Protein AF-A0A848UKB3-F1 (afdb_monomer)

Foldseek 3Di:
DVVVVVVVCVVCVVVVVVVVVVVVVVVVVVVVVVVVDDDDPDPLVVDDCPDPVSVVLVVCCVVPNNDDDDDDDDDPDPVDAPLNCQAPVNVVVQVVVLVVQVPDPPPPDDDDPVNLLVVLLCLCVDDVVVCLVVVLVVDVPCNVVSVQQVLLLVLLVVVDPDCDGNRSSNSLSSPFGSPPWDADPNDIDHDDSVPTD

Secondary structure (DSSP, 8-state):
-HHHHHHHHHHHHHTHHHHHHHHHHHHHHHHHHHTT-----SGGGGS-TTSHHHHHHHHHHHHH-S---------SSTTS-GGGGGSHHHHHHHHHHHHHHHTSTT------HHHHHHHHHHHHHTHHHHHHHHHHTT-STTHHHHHHHHHHHHHHHHT-S--STT-HHHHHHHHS-STT-EEETTEEEPPPGGG--

Sequence (197 aa):
MESFWRNAGIQLGKHWKIVAASMVAITVLLGIGLTQVEFATGQDSYLNPDSQIAIDNVDFQENFGGETVIMLFTAESDAVDVTALVDPPNLAELDRLTAELESIPNVYAVITPPVSLTFSDSLVKGPGRNALLAAASRDEAGAAVRGEDISIGLARLGTVETQELGEPGWNDILVFGNDGFDLVDGELTAPADADRV

pLDDT: mean 88.49, std 6.5, range [60.53, 97.12]

Structure (mmCIF, N/CA/C/O backbone):
data_AF-A0A848UKB3-F1
#
_entry.id   AF-A0A848UKB3-F1
#
loop_
_atom_site.group_PDB
_atom_site.id
_atom_site.type_symbol
_atom_site.label_atom_id
_atom_site.label_alt_id
_atom_site.label_comp_id
_atom_site.label_asym_id
_atom_site.label_entity_id
_atom_site.label_seq_id
_atom_site.pdbx_PDB_ins_code
_atom_site.Cartn_x
_atom_site.Cartn_y
_atom_site.Cartn_z
_atom_site.occupancy
_atom_site.B_iso_or_equiv
_atom_site.auth_seq_id
_atom_site.auth_comp_id
_atom_site.auth_asym_id
_atom_site.auth_atom_id
_atom_site.pdbx_PDB_model_num
ATOM 1 N N . MET A 1 1 ? -49.170 21.540 50.008 1.00 66.44 1 MET A N 1
ATOM 2 C CA . MET A 1 1 ? -47.851 20.882 49.851 1.00 66.44 1 MET A CA 1
ATOM 3 C C . MET A 1 1 ? -47.046 20.852 51.146 1.00 66.44 1 MET A C 1
ATOM 5 O O . MET A 1 1 ? -46.467 19.818 51.436 1.00 66.44 1 MET A O 1
ATOM 9 N N . GLU A 1 2 ? -47.034 21.913 51.958 1.00 83.44 2 GLU A N 1
ATOM 10 C CA . GLU A 1 2 ? -46.267 21.950 53.219 1.00 83.44 2 GLU A CA 1
ATOM 11 C C . GLU A 1 2 ? -46.628 20.825 54.208 1.00 83.44 2 GLU A C 1
ATOM 13 O O . GLU A 1 2 ? -45.751 20.159 54.750 1.00 83.44 2 GLU A O 1
ATOM 18 N N . SER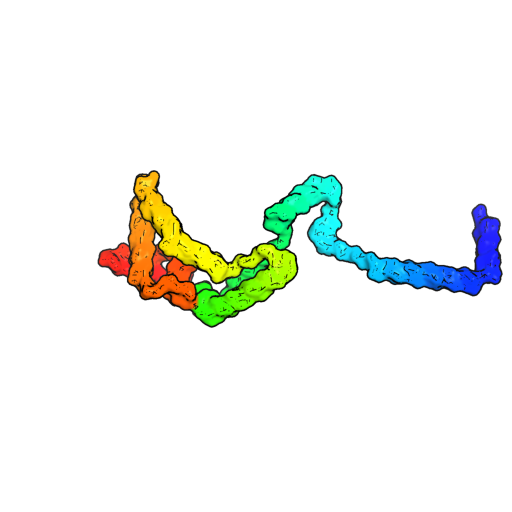 A 1 3 ? -47.923 20.548 54.392 1.00 81.50 3 SER A N 1
ATOM 19 C CA . SER A 1 3 ? -48.399 19.461 55.259 1.00 81.50 3 SER A CA 1
ATOM 20 C C . SER A 1 3 ? -47.948 18.076 54.786 1.00 81.50 3 SER A C 1
ATOM 22 O O . SER A 1 3 ? -47.625 17.230 55.615 1.00 81.50 3 SER A O 1
ATOM 24 N N . PHE A 1 4 ? -47.878 17.860 53.469 1.00 88.69 4 PHE A N 1
ATOM 25 C CA . PHE A 1 4 ? -47.384 16.624 52.862 1.00 88.69 4 PHE A CA 1
ATOM 26 C C . PHE A 1 4 ? -45.888 16.433 53.133 1.00 88.69 4 PHE A C 1
ATOM 28 O O . PHE A 1 4 ? -45.505 15.409 53.691 1.00 88.69 4 PHE A O 1
ATOM 35 N N . TRP A 1 5 ? -45.059 17.438 52.831 1.00 90.81 5 TRP A N 1
ATOM 36 C CA . TRP A 1 5 ? -43.608 17.372 53.050 1.00 90.81 5 TRP A CA 1
ATOM 37 C C . TRP A 1 5 ? -43.243 17.259 54.530 1.00 90.81 5 TRP A C 1
ATOM 39 O O . TRP A 1 5 ? -42.362 16.480 54.891 1.00 90.81 5 TRP A O 1
ATOM 49 N N . ARG A 1 6 ? -43.969 17.965 55.406 1.00 87.19 6 ARG A N 1
ATOM 50 C CA . ARG A 1 6 ? -43.803 17.852 56.860 1.00 87.19 6 ARG A CA 1
ATOM 51 C C . ARG A 1 6 ? -44.142 16.447 57.354 1.00 87.19 6 ARG A C 1
ATOM 53 O O . ARG A 1 6 ? -43.396 15.887 58.150 1.00 87.19 6 ARG A O 1
ATOM 60 N N . ASN A 1 7 ? -45.233 15.858 56.864 1.00 89.25 7 ASN A N 1
ATOM 61 C CA . ASN A 1 7 ? -45.615 14.498 57.238 1.00 89.25 7 ASN A CA 1
ATOM 62 C C . ASN A 1 7 ? -44.623 13.453 56.691 1.00 89.25 7 ASN A C 1
ATOM 64 O O . ASN A 1 7 ? -44.206 12.561 57.426 1.00 89.25 7 ASN A O 1
ATOM 68 N N . ALA A 1 8 ? -44.173 13.607 55.442 1.00 85.12 8 ALA A N 1
ATOM 69 C CA . ALA A 1 8 ? -43.168 12.746 54.822 1.00 85.12 8 ALA A CA 1
ATOM 70 C C . ALA A 1 8 ? -41.827 12.798 55.572 1.00 85.12 8 ALA A C 1
ATOM 72 O O . ALA A 1 8 ? -41.271 11.754 55.898 1.00 85.12 8 ALA A O 1
ATOM 73 N N . GLY A 1 9 ? -41.346 13.993 55.931 1.00 83.94 9 GLY A N 1
ATOM 74 C CA . GLY A 1 9 ? -40.115 14.162 56.709 1.00 83.94 9 GLY A CA 1
ATOM 75 C C . GLY A 1 9 ? -40.191 13.521 58.098 1.00 83.94 9 GLY A C 1
ATOM 76 O O . GLY A 1 9 ? -39.248 12.855 58.521 1.00 83.94 9 GLY A O 1
ATOM 77 N N . ILE A 1 10 ? -41.333 13.642 58.787 1.00 87.44 10 ILE A N 1
ATOM 78 C CA . ILE A 1 10 ? -41.544 12.998 60.094 1.00 87.44 10 ILE A CA 1
ATOM 79 C C . ILE A 1 10 ? -41.548 11.469 59.958 1.00 87.44 10 ILE A C 1
ATOM 81 O O . ILE A 1 10 ? -40.929 10.785 60.773 1.00 87.44 10 ILE A O 1
ATOM 85 N N . GLN A 1 11 ? -42.229 10.911 58.951 1.00 87.25 11 GLN A N 1
ATOM 86 C CA . GLN A 1 11 ? -42.271 9.458 58.755 1.00 87.25 11 GLN A CA 1
ATOM 87 C C . GLN A 1 11 ? -40.920 8.881 58.313 1.00 87.25 11 GLN A C 1
ATOM 89 O O . GLN A 1 11 ? -40.479 7.874 58.868 1.00 87.25 11 GLN A O 1
ATOM 94 N N . LEU A 1 12 ? -40.225 9.542 57.387 1.00 85.56 12 LEU A N 1
ATOM 95 C CA . LEU A 1 12 ? -38.887 9.143 56.943 1.00 85.56 12 LEU A CA 1
ATOM 96 C C . LEU A 1 12 ? -37.858 9.263 58.076 1.00 85.56 12 LEU A C 1
ATOM 98 O O . LEU A 1 12 ? -37.027 8.373 58.242 1.00 85.56 12 LEU A O 1
ATOM 102 N N . GLY A 1 13 ? -37.955 10.301 58.915 1.00 84.81 13 GLY A N 1
ATOM 103 C CA . GLY A 1 13 ? -37.099 10.476 60.091 1.00 84.81 13 GLY A CA 1
ATOM 104 C C . GLY A 1 13 ? -37.296 9.390 61.155 1.00 84.81 13 GLY A C 1
ATOM 105 O O . GLY A 1 13 ? -36.321 8.904 61.730 1.00 84.81 13 GLY A O 1
ATOM 106 N N . LYS A 1 14 ? -38.538 8.931 61.377 1.00 91.81 14 LYS A N 1
ATOM 107 C CA . LYS A 1 14 ? -38.826 7.795 62.278 1.00 91.81 14 LYS A CA 1
ATOM 108 C C . LYS A 1 14 ? -38.169 6.493 61.809 1.00 91.81 14 LYS A C 1
ATOM 110 O O . LYS A 1 14 ? -37.769 5.683 62.641 1.00 91.81 14 LYS A O 1
ATOM 115 N N . HIS A 1 15 ? -38.016 6.315 60.498 1.00 92.25 15 HIS A N 1
ATOM 116 C CA . HIS A 1 15 ? -37.420 5.129 59.880 1.00 92.25 15 HIS A CA 1
ATOM 117 C C . HIS A 1 15 ? -36.051 5.408 59.238 1.00 92.25 15 HIS A C 1
ATOM 119 O O . HIS A 1 15 ? -35.657 4.713 58.303 1.00 92.25 15 HIS A O 1
ATOM 125 N N . TRP A 1 16 ? -35.291 6.383 59.752 1.00 90.25 16 TRP A N 1
ATOM 126 C CA . TRP A 1 16 ? -34.067 6.881 59.106 1.00 90.25 16 TRP A CA 1
ATOM 127 C C . TRP A 1 16 ? -33.038 5.791 58.766 1.00 90.25 16 TRP A C 1
ATOM 129 O O . TRP A 1 16 ? -32.386 5.878 57.732 1.00 90.25 16 TRP A O 1
ATOM 139 N N . LYS A 1 17 ? -32.911 4.736 59.588 1.00 93.06 17 LYS A N 1
ATOM 140 C CA . LYS A 1 17 ? -32.001 3.606 59.317 1.00 93.06 17 LYS A CA 1
ATOM 141 C C . LYS A 1 17 ? -32.410 2.828 58.068 1.00 93.06 17 LYS A C 1
ATOM 143 O O . LYS A 1 17 ? -31.554 2.454 57.275 1.00 93.06 17 LYS A O 1
ATOM 148 N N . ILE A 1 18 ? -33.713 2.602 57.896 1.00 93.62 18 ILE A N 1
ATOM 149 C CA . ILE A 1 18 ? -34.276 1.919 56.724 1.00 93.62 18 ILE A CA 1
ATOM 150 C C . ILE A 1 18 ? -34.098 2.805 55.493 1.00 93.62 18 ILE A C 1
ATOM 152 O O . ILE A 1 18 ? -33.692 2.315 54.445 1.00 93.62 18 ILE A O 1
ATOM 156 N N . VAL A 1 19 ? -34.336 4.113 55.630 1.00 94.44 19 VAL A N 1
ATOM 157 C CA . VAL A 1 19 ? -34.125 5.087 54.550 1.00 94.44 19 VAL A CA 1
ATOM 158 C C . VAL A 1 19 ? -32.655 5.117 54.122 1.00 94.44 19 VAL A C 1
ATOM 160 O O . VAL A 1 19 ? -32.371 4.979 52.938 1.00 94.44 19 VAL A O 1
ATOM 163 N N . ALA A 1 20 ? -31.718 5.208 55.070 1.00 94.25 20 ALA A N 1
ATOM 164 C CA . ALA A 1 20 ? -30.284 5.196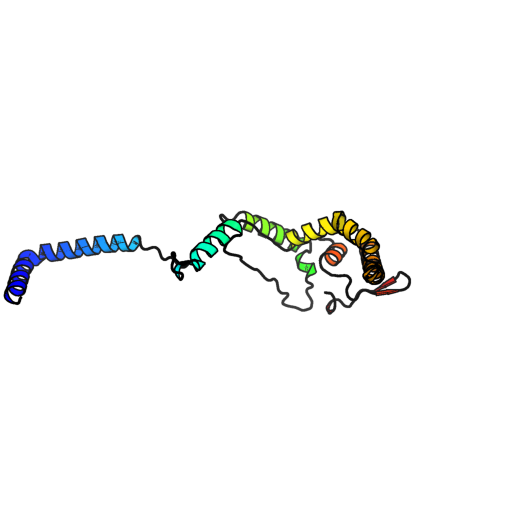 54.789 1.00 94.25 20 ALA A CA 1
ATOM 165 C C . ALA A 1 20 ? -29.835 3.880 54.132 1.00 94.25 20 ALA A C 1
ATOM 167 O O . ALA A 1 20 ? -29.136 3.912 53.124 1.00 94.25 20 ALA A O 1
ATOM 168 N N . ALA A 1 21 ? -30.284 2.729 54.644 1.00 96.19 21 ALA A N 1
ATOM 169 C CA . ALA A 1 21 ? -30.001 1.430 54.036 1.00 96.19 21 ALA A CA 1
ATOM 170 C C . ALA A 1 21 ? -30.574 1.320 52.613 1.00 96.19 21 ALA A C 1
ATOM 172 O O . ALA A 1 21 ? -29.908 0.799 51.725 1.00 96.19 21 ALA A O 1
ATOM 173 N N . SER A 1 22 ? -31.773 1.861 52.378 1.00 95.38 22 SER A N 1
ATOM 174 C CA . SER A 1 22 ? -32.402 1.886 51.052 1.00 95.38 22 SER A CA 1
ATOM 175 C C . SER A 1 22 ? -31.631 2.779 50.085 1.00 95.38 22 SER A C 1
ATOM 177 O O . SER A 1 22 ? -31.398 2.380 48.951 1.00 95.38 22 SER A O 1
ATOM 179 N N . MET A 1 23 ? -31.177 3.956 50.530 1.00 96.25 23 MET A N 1
ATOM 180 C CA . MET A 1 23 ? -30.325 4.825 49.715 1.00 96.25 23 MET A CA 1
ATOM 181 C C . MET A 1 23 ? -29.012 4.136 49.355 1.00 96.25 23 MET A C 1
ATOM 183 O O . MET A 1 23 ? -28.628 4.156 48.194 1.00 96.25 23 MET A O 1
ATOM 187 N N . VAL A 1 24 ? -28.352 3.479 50.313 1.00 97.12 24 VAL A N 1
ATOM 188 C CA . VAL A 1 24 ? -27.130 2.707 50.042 1.00 97.12 24 VAL A CA 1
ATOM 189 C C . VAL A 1 24 ? -27.408 1.580 49.050 1.00 97.12 24 VAL A C 1
ATOM 191 O O . VAL A 1 24 ? -26.656 1.427 48.094 1.00 97.12 24 VAL A O 1
ATOM 194 N N . ALA A 1 25 ? -28.498 0.831 49.224 1.00 97.12 25 ALA A N 1
ATOM 195 C CA . ALA A 1 25 ? -28.872 -0.244 48.311 1.00 97.12 25 ALA A CA 1
ATOM 196 C C . ALA A 1 25 ? -29.124 0.271 46.885 1.00 97.12 25 ALA A C 1
ATOM 198 O O . ALA A 1 25 ? -28.607 -0.312 45.937 1.00 97.12 25 ALA A O 1
ATOM 199 N N . ILE A 1 26 ? -29.853 1.383 46.733 1.00 97.06 26 ILE A N 1
ATOM 200 C CA . ILE A 1 26 ? -30.093 2.033 45.437 1.00 97.06 26 ILE A CA 1
ATOM 201 C C . ILE A 1 26 ? -28.773 2.507 44.825 1.00 97.06 26 ILE A C 1
ATOM 203 O O . ILE A 1 26 ? -28.520 2.238 43.657 1.00 97.06 26 ILE A O 1
ATOM 207 N N . THR A 1 27 ? -27.907 3.161 45.602 1.00 96.44 27 THR A N 1
ATOM 208 C CA . THR A 1 27 ? -26.601 3.633 45.122 1.00 96.44 27 THR A CA 1
ATOM 209 C C . THR A 1 27 ? -25.711 2.478 44.673 1.00 96.44 27 THR A C 1
ATOM 211 O O . THR A 1 27 ? -25.074 2.584 43.632 1.00 96.44 27 THR A O 1
ATOM 214 N N . VAL A 1 28 ? -25.680 1.364 45.409 1.00 96.38 28 VAL A N 1
ATOM 215 C CA . VAL A 1 28 ? -24.927 0.164 45.010 1.00 96.38 28 VAL A CA 1
ATOM 216 C C . VAL A 1 28 ? -25.502 -0.430 43.725 1.00 96.38 28 VAL A C 1
ATOM 218 O O . VAL A 1 28 ? -24.741 -0.741 42.816 1.00 96.38 28 VAL A O 1
ATOM 221 N N . LEU A 1 29 ? -26.829 -0.528 43.607 1.00 96.19 29 LEU A N 1
ATOM 222 C CA . LEU A 1 29 ? -27.499 -0.989 42.386 1.00 96.19 29 LEU A CA 1
ATOM 223 C C . LEU A 1 29 ? -27.166 -0.110 41.174 1.00 96.19 29 LEU A C 1
ATOM 225 O O . LEU A 1 29 ? -26.813 -0.630 40.119 1.00 96.19 29 LEU A O 1
ATOM 229 N N . LEU A 1 30 ? -27.226 1.213 41.330 1.00 95.50 30 LEU A N 1
ATOM 230 C CA . LEU A 1 30 ? -26.845 2.161 40.280 1.00 95.50 30 LEU A CA 1
ATOM 231 C C . LEU A 1 30 ? -25.344 2.095 39.967 1.00 95.50 30 LEU A C 1
ATOM 233 O O . LEU A 1 30 ? -24.962 2.198 38.807 1.00 95.50 30 LEU A O 1
ATOM 237 N N . GLY A 1 31 ? -24.498 1.870 40.976 1.00 94.94 31 GLY A N 1
ATOM 238 C CA . GLY A 1 31 ? -23.059 1.668 40.809 1.00 94.94 31 GLY A CA 1
ATOM 239 C C . GLY A 1 31 ? -22.724 0.403 40.016 1.00 94.94 31 GLY A C 1
ATOM 240 O O . GLY A 1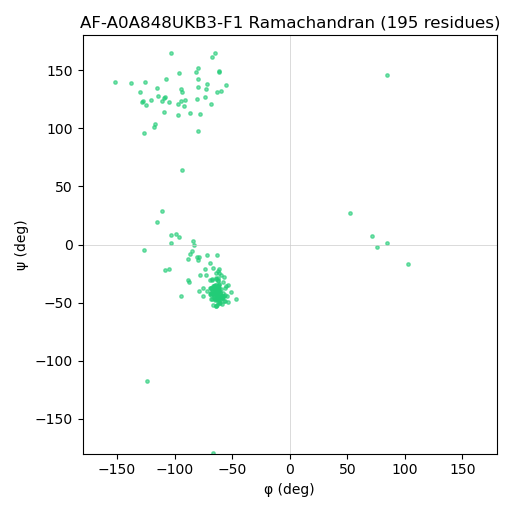 31 ? -21.820 0.433 39.191 1.00 94.94 31 GLY A O 1
ATOM 241 N N . ILE A 1 32 ? -23.492 -0.676 40.196 1.00 94.62 32 ILE A N 1
ATOM 242 C CA . ILE A 1 32 ? -23.411 -1.873 39.344 1.00 94.62 32 ILE A CA 1
ATOM 243 C C . ILE A 1 32 ? -23.871 -1.542 37.916 1.00 94.62 32 ILE A C 1
ATOM 245 O O . ILE A 1 32 ? -23.267 -2.000 36.957 1.00 94.62 32 ILE A O 1
ATOM 249 N N . GLY A 1 33 ? -24.901 -0.709 37.744 1.00 90.94 33 GLY A N 1
ATOM 250 C CA . GLY A 1 33 ? -25.303 -0.229 36.416 1.00 90.94 33 GLY A CA 1
ATOM 251 C C . GLY A 1 33 ? -24.209 0.586 35.715 1.00 90.94 33 GLY A C 1
ATOM 252 O O . GLY A 1 33 ? -24.043 0.473 34.506 1.00 90.94 33 GLY A O 1
ATOM 253 N N . LEU A 1 34 ? -23.411 1.347 36.472 1.00 92.00 34 LEU A N 1
ATOM 254 C CA . LEU A 1 34 ? -22.294 2.131 35.938 1.00 92.00 34 LEU A CA 1
ATOM 255 C C . LEU A 1 34 ? -21.220 1.249 35.282 1.00 92.00 34 LEU A C 1
ATOM 257 O O . LEU A 1 34 ? -20.584 1.684 34.328 1.00 92.00 34 LEU A O 1
ATOM 261 N N . THR A 1 35 ? -21.029 0.009 35.749 1.00 88.50 35 THR A N 1
ATOM 262 C CA . THR A 1 35 ? -20.049 -0.912 35.146 1.00 88.50 35 THR A CA 1
ATOM 263 C C . THR A 1 35 ? -20.478 -1.435 33.774 1.00 88.50 35 THR A C 1
ATOM 265 O O . THR A 1 35 ? -19.687 -2.105 33.125 1.00 88.50 35 THR A O 1
ATOM 268 N N . GLN A 1 36 ? -21.720 -1.171 33.357 1.00 86.75 36 GLN A N 1
ATOM 269 C CA . GLN A 1 36 ? -22.285 -1.567 32.062 1.00 86.75 36 GLN A CA 1
ATOM 270 C C . GLN A 1 36 ? -22.352 -0.393 31.070 1.00 86.75 36 GLN A C 1
ATOM 272 O O . GLN A 1 36 ? -22.996 -0.499 30.031 1.00 86.75 36 GLN A O 1
ATOM 277 N N . VAL A 1 37 ? -21.757 0.759 31.399 1.00 86.56 37 VAL A N 1
ATOM 278 C CA . VAL A 1 37 ? -21.728 1.914 30.494 1.00 86.56 37 VAL A CA 1
ATOM 279 C C . VAL A 1 37 ? -20.664 1.684 29.426 1.00 86.56 37 VAL A C 1
ATOM 281 O O . VAL A 1 37 ? -19.470 1.693 29.722 1.00 86.56 37 VAL A O 1
ATOM 284 N N . GLU A 1 38 ? -21.102 1.515 28.182 1.00 80.38 38 GLU A N 1
ATOM 285 C CA . GLU A 1 38 ? -20.236 1.477 27.004 1.00 80.38 38 GLU A CA 1
ATOM 286 C C . GLU A 1 38 ? -20.141 2.871 26.375 1.00 80.38 38 GLU A C 1
ATOM 288 O O . GLU A 1 38 ? -21.142 3.568 26.196 1.00 80.38 38 GLU A O 1
ATOM 293 N N . PHE A 1 39 ? -18.918 3.292 26.049 1.00 77.50 39 PHE A N 1
ATOM 294 C CA . PHE A 1 39 ? -18.672 4.529 25.318 1.00 77.50 39 PHE A CA 1
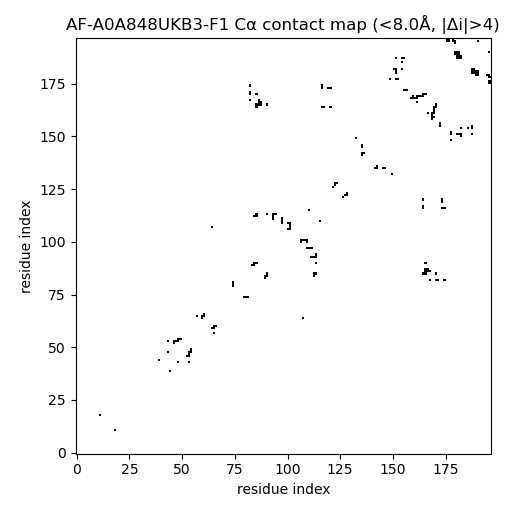ATOM 295 C C . PHE A 1 39 ? -18.501 4.206 23.841 1.00 77.50 39 PHE A C 1
ATOM 297 O O . PHE A 1 39 ? -17.498 3.619 23.441 1.00 77.50 39 PHE A O 1
ATOM 304 N N . ALA A 1 40 ? -19.461 4.630 23.027 1.00 70.81 40 ALA A N 1
ATOM 305 C CA . ALA A 1 40 ? -19.319 4.588 21.583 1.00 70.81 40 ALA A CA 1
ATOM 306 C C . ALA A 1 40 ? -18.464 5.789 21.143 1.00 70.81 40 ALA A C 1
ATOM 308 O O . ALA A 1 40 ? -18.966 6.907 21.035 1.00 70.81 40 ALA A O 1
ATOM 309 N N . THR A 1 41 ? -17.165 5.584 20.921 1.00 73.19 41 THR A N 1
ATOM 310 C CA . THR A 1 41 ? -16.224 6.628 20.460 1.00 73.19 41 THR A CA 1
ATOM 311 C C . THR A 1 41 ? -15.945 6.577 18.955 1.00 73.19 41 THR A C 1
ATOM 313 O O . THR A 1 41 ? -15.021 7.245 18.493 1.00 73.19 41 THR A O 1
ATOM 316 N N . GLY A 1 42 ? -16.692 5.766 18.201 1.00 66.62 42 GLY A N 1
ATOM 317 C CA . GLY A 1 42 ? -16.573 5.681 16.748 1.00 66.62 42 GLY A CA 1
ATOM 318 C C . GLY A 1 42 ? -17.030 6.967 16.055 1.00 66.62 42 GLY A C 1
ATOM 319 O O . GLY A 1 42 ? -17.714 7.811 16.639 1.00 66.62 42 GLY A O 1
ATOM 320 N N . GLN A 1 43 ? -16.614 7.151 14.801 1.00 60.53 43 GLN A N 1
ATOM 321 C CA . GLN A 1 43 ? -17.020 8.320 14.007 1.00 60.53 43 GLN A CA 1
ATOM 322 C C . GLN A 1 43 ? -18.538 8.339 13.739 1.00 60.53 43 GLN A C 1
ATOM 324 O O . GLN A 1 43 ? -19.143 9.407 13.647 1.00 60.53 43 GLN A O 1
ATOM 329 N N . ASP A 1 44 ? -19.155 7.163 13.678 1.00 63.19 44 ASP A N 1
ATOM 330 C CA . ASP A 1 44 ? -20.589 6.906 13.541 1.00 63.19 44 ASP A CA 1
ATOM 331 C C . ASP A 1 44 ? -21.415 7.395 14.743 1.00 63.19 44 ASP A C 1
ATOM 333 O O . ASP A 1 44 ? -22.541 7.857 14.561 1.00 63.19 44 ASP A O 1
ATOM 337 N N . SER A 1 45 ? -20.836 7.425 15.948 1.00 69.50 45 SER A N 1
ATOM 338 C CA . SER A 1 45 ? -21.493 7.931 17.164 1.00 69.50 45 SER A CA 1
ATOM 339 C C . SER A 1 45 ? -21.897 9.406 17.104 1.00 69.50 45 SER A C 1
ATOM 341 O O . SER A 1 45 ? -22.730 9.856 17.894 1.00 69.50 45 SER A O 1
ATOM 343 N N . TYR A 1 46 ? -21.277 10.187 16.216 1.00 71.12 46 TYR A N 1
ATOM 344 C CA . TYR A 1 46 ? -21.571 11.613 16.053 1.00 71.12 46 TYR A CA 1
ATOM 345 C C . TYR A 1 46 ? -22.704 11.882 15.061 1.00 71.12 46 TYR A C 1
ATOM 347 O O . TYR A 1 46 ? -23.204 13.010 14.994 1.00 71.12 46 TYR A O 1
ATOM 355 N N . LEU A 1 47 ? -23.110 10.874 14.288 1.00 77.06 47 LEU A N 1
ATOM 356 C CA . LEU A 1 47 ? -24.163 10.992 13.292 1.00 77.06 47 LEU A CA 1
ATOM 357 C C . LEU A 1 47 ? -25.501 10.525 13.869 1.00 77.06 47 LEU A C 1
ATOM 359 O O . LEU A 1 47 ? -25.575 9.632 14.708 1.00 77.06 47 LEU A O 1
ATOM 363 N N . ASN A 1 48 ? -26.591 11.140 13.405 1.00 83.25 48 ASN A N 1
ATOM 364 C CA . ASN A 1 48 ? -27.917 10.601 13.683 1.00 83.25 48 ASN A CA 1
ATOM 365 C C . ASN A 1 48 ? -28.055 9.271 12.916 1.00 83.25 48 ASN A C 1
ATOM 367 O O . ASN A 1 48 ? -27.953 9.312 11.684 1.00 83.25 48 ASN A O 1
ATOM 371 N N . PRO A 1 49 ? -28.306 8.134 13.592 1.00 81.69 49 PRO A N 1
ATOM 372 C CA . PRO A 1 49 ? -28.425 6.834 12.933 1.00 81.69 49 PRO A CA 1
ATOM 373 C C . PRO A 1 49 ? -29.555 6.793 11.894 1.00 81.69 49 PRO A C 1
ATOM 375 O O . PRO A 1 49 ? -29.451 6.071 10.912 1.00 81.69 49 PRO A O 1
ATOM 378 N N . ASP A 1 50 ? -30.588 7.626 12.049 1.00 88.00 50 ASP A N 1
ATOM 379 C CA . ASP A 1 50 ? -31.703 7.722 11.097 1.00 88.00 50 ASP A CA 1
ATOM 380 C C . ASP A 1 50 ? -31.397 8.633 9.890 1.00 88.00 50 ASP A C 1
ATOM 382 O O . ASP A 1 50 ? -32.257 8.868 9.038 1.00 88.00 50 ASP A O 1
ATOM 386 N N . SER A 1 51 ? -30.203 9.231 9.820 1.00 90.94 51 SER A N 1
ATOM 387 C CA . SER A 1 51 ? -29.817 10.066 8.682 1.00 90.94 51 SER A CA 1
ATOM 388 C C . SER A 1 51 ? -29.369 9.214 7.496 1.00 90.94 51 SER A C 1
ATOM 390 O O . SER A 1 51 ? -28.645 8.237 7.664 1.00 90.94 51 SER A O 1
ATOM 392 N N . GLN A 1 52 ? -29.716 9.641 6.277 1.00 90.56 52 GLN A N 1
ATOM 393 C CA . GLN A 1 52 ? -29.261 8.961 5.056 1.00 90.56 52 GLN A CA 1
ATOM 394 C C . GLN A 1 52 ? -27.735 8.834 4.988 1.00 90.56 52 GLN A C 1
ATOM 396 O O . GLN A 1 52 ? -27.237 7.811 4.555 1.00 90.56 52 GLN A O 1
ATOM 401 N N . ILE A 1 53 ? -26.993 9.830 5.484 1.00 87.19 53 ILE A N 1
ATOM 402 C CA . ILE A 1 53 ? -25.523 9.800 5.511 1.00 87.19 53 ILE A CA 1
ATOM 403 C C . ILE A 1 53 ? -25.008 8.646 6.379 1.00 87.19 53 ILE A C 1
ATOM 405 O O . ILE A 1 53 ? -24.035 8.001 6.007 1.00 87.19 53 ILE A O 1
ATOM 409 N N . ALA A 1 54 ? -25.644 8.381 7.525 1.00 85.19 54 ALA A N 1
ATOM 410 C CA . ALA A 1 54 ? -25.256 7.273 8.392 1.00 85.19 54 ALA A CA 1
ATOM 411 C C . ALA A 1 54 ? -25.552 5.918 7.734 1.00 85.19 54 ALA A C 1
ATOM 413 O O . ALA A 1 54 ? -24.694 5.041 7.752 1.00 85.19 54 ALA A O 1
ATOM 414 N N . ILE A 1 55 ? -26.725 5.782 7.107 1.00 88.56 55 ILE A N 1
ATOM 415 C CA . ILE A 1 55 ? -27.142 4.564 6.397 1.00 88.56 55 ILE A CA 1
ATOM 416 C C . ILE A 1 55 ? -26.208 4.283 5.213 1.00 88.56 55 ILE A C 1
ATOM 418 O O . ILE A 1 55 ? -25.629 3.204 5.134 1.00 88.56 55 ILE A O 1
ATOM 422 N N . ASP A 1 56 ? -25.993 5.275 4.345 1.00 89.31 56 ASP A N 1
ATOM 423 C CA . ASP A 1 56 ? -25.135 5.144 3.163 1.00 89.31 56 ASP A CA 1
ATOM 424 C C . ASP A 1 56 ? -23.679 4.843 3.557 1.00 89.31 56 ASP A C 1
ATOM 426 O O . ASP A 1 56 ? -22.986 4.094 2.870 1.00 89.31 56 ASP A O 1
ATOM 430 N N . ASN A 1 57 ? -23.202 5.417 4.667 1.00 83.56 57 ASN A N 1
ATOM 431 C CA . ASN A 1 57 ? -21.868 5.139 5.182 1.00 83.56 57 ASN A CA 1
ATOM 432 C C . ASN A 1 57 ? -21.761 3.695 5.692 1.00 83.56 57 ASN A C 1
ATOM 434 O O . ASN A 1 57 ? -20.826 3.018 5.297 1.00 83.56 57 ASN A O 1
ATOM 438 N N . VAL A 1 58 ? -22.708 3.187 6.490 1.00 86.69 58 VAL A N 1
ATOM 439 C CA . VAL A 1 58 ? -22.696 1.772 6.922 1.00 86.69 58 VAL A CA 1
ATOM 440 C C . VAL A 1 58 ? -22.701 0.833 5.713 1.00 86.69 58 VAL A C 1
ATOM 442 O O . VAL A 1 58 ? -21.824 -0.023 5.619 1.00 86.69 58 VAL A O 1
ATOM 445 N N . ASP A 1 59 ? -23.592 1.059 4.744 1.00 88.44 59 ASP A N 1
ATOM 446 C CA . ASP A 1 59 ? -23.647 0.273 3.506 1.00 88.44 59 ASP A CA 1
ATOM 447 C C . ASP A 1 59 ? -22.314 0.334 2.736 1.00 88.44 59 ASP A C 1
ATOM 449 O O . ASP A 1 59 ? -21.831 -0.676 2.219 1.00 88.44 59 ASP A O 1
ATOM 453 N N . PHE A 1 60 ? -21.678 1.507 2.653 1.00 85.62 60 PHE A N 1
ATOM 454 C CA . PHE A 1 60 ? -20.365 1.645 2.024 1.00 85.62 60 PHE A CA 1
ATOM 455 C C . PHE A 1 60 ? -19.288 0.856 2.779 1.00 85.62 60 PHE A C 1
ATOM 457 O O . PHE A 1 60 ? -18.522 0.121 2.157 1.00 85.62 60 PHE A O 1
ATOM 464 N N . GLN A 1 61 ? -19.241 0.968 4.106 1.00 84.75 61 GLN A N 1
ATOM 465 C CA . GLN A 1 61 ? -18.246 0.289 4.935 1.00 84.75 61 GLN A CA 1
ATOM 466 C C . GLN A 1 61 ? -18.403 -1.237 4.899 1.00 84.75 61 GLN A C 1
ATOM 468 O O . GLN A 1 61 ? -17.397 -1.943 4.880 1.00 84.75 61 GLN A O 1
ATOM 473 N N . GLU A 1 62 ? -19.633 -1.753 4.821 1.00 83.75 62 GLU A N 1
ATOM 474 C CA . GLU A 1 62 ? -19.896 -3.187 4.646 1.00 83.75 62 GLU A CA 1
ATOM 475 C C . GLU A 1 62 ? -19.399 -3.714 3.292 1.00 83.75 62 GLU A C 1
ATOM 477 O O . GLU A 1 62 ? -18.920 -4.845 3.205 1.00 83.75 62 GLU A O 1
ATOM 482 N N . ASN A 1 63 ? -19.483 -2.901 2.234 1.00 85.25 63 ASN A N 1
ATOM 483 C CA . ASN A 1 63 ? -19.090 -3.312 0.884 1.00 85.25 63 ASN A CA 1
ATOM 484 C C . ASN A 1 63 ? -17.602 -3.080 0.572 1.00 85.25 63 ASN A C 1
ATOM 486 O O . ASN A 1 63 ? -17.021 -3.834 -0.210 1.00 85.25 63 ASN A O 1
ATOM 490 N N . PHE A 1 64 ? -16.991 -2.039 1.140 1.00 82.25 64 PHE A N 1
ATOM 491 C CA . PHE A 1 64 ? -15.656 -1.566 0.750 1.00 82.25 64 PHE A CA 1
ATOM 492 C C . PHE A 1 64 ? -14.662 -1.456 1.915 1.00 82.25 64 PHE A C 1
ATOM 494 O O . PHE A 1 64 ? -13.485 -1.189 1.678 1.00 82.25 64 PHE A O 1
ATOM 501 N N . GLY A 1 65 ? -15.101 -1.694 3.154 1.00 77.69 65 GLY A N 1
ATOM 502 C CA . GLY A 1 65 ? -14.322 -1.425 4.361 1.00 77.69 65 GLY A CA 1
ATOM 503 C C . GLY A 1 65 ? -14.460 0.032 4.813 1.00 77.69 65 GLY A C 1
ATOM 504 O O . GLY A 1 65 ? -14.626 0.941 4.000 1.00 77.69 65 GLY A O 1
ATOM 505 N N . GLY A 1 66 ? -14.434 0.258 6.129 1.00 76.75 66 GLY A N 1
ATOM 506 C CA . GLY A 1 66 ? -14.708 1.580 6.706 1.00 76.75 66 GLY A CA 1
ATOM 507 C C . GLY A 1 66 ? -13.526 2.333 7.284 1.00 76.75 66 GLY A C 1
ATOM 508 O O . GLY A 1 66 ? -13.561 3.559 7.353 1.00 76.75 66 GLY A O 1
ATOM 509 N N . GLU A 1 67 ? -12.461 1.628 7.649 1.00 78.38 67 GLU A N 1
ATOM 510 C CA . GLU A 1 67 ? -11.283 2.231 8.260 1.00 78.38 67 GLU A CA 1
ATOM 511 C C . GLU A 1 67 ? -10.036 1.794 7.498 1.00 78.38 67 GLU A C 1
ATOM 513 O O . GLU A 1 67 ? -9.765 0.606 7.333 1.00 78.38 67 GLU A O 1
ATOM 518 N N . THR A 1 68 ? -9.282 2.772 6.999 1.00 83.06 68 THR A N 1
ATOM 519 C CA . THR A 1 68 ? -7.990 2.551 6.345 1.00 83.06 68 THR A CA 1
ATOM 520 C C . THR A 1 68 ? -6.899 3.176 7.194 1.00 83.06 68 THR A C 1
ATOM 522 O O . THR A 1 68 ? -6.957 4.361 7.523 1.00 83.06 68 THR A O 1
ATOM 525 N N . VAL A 1 69 ? -5.875 2.388 7.511 1.00 86.38 69 VAL A N 1
ATOM 526 C CA . VAL A 1 69 ? -4.640 2.883 8.122 1.00 86.38 69 VAL A CA 1
ATOM 527 C C . VAL A 1 69 ? -3.613 3.082 7.014 1.00 86.38 69 VAL A C 1
ATOM 529 O O . VAL A 1 69 ? -3.278 2.141 6.301 1.00 86.38 69 VAL A O 1
ATOM 532 N N . ILE A 1 70 ? -3.116 4.311 6.869 1.00 89.44 70 ILE A N 1
ATOM 533 C CA . ILE A 1 70 ? -2.076 4.654 5.893 1.00 89.44 70 ILE A CA 1
ATOM 534 C C . ILE A 1 70 ? -0.758 4.842 6.639 1.00 89.44 70 ILE A C 1
ATOM 536 O O . ILE A 1 70 ? -0.660 5.685 7.531 1.00 89.44 70 ILE A O 1
ATOM 540 N N . MET A 1 71 ? 0.255 4.067 6.257 1.00 89.19 71 MET A N 1
ATOM 541 C CA . MET A 1 71 ? 1.622 4.204 6.757 1.00 89.19 71 MET A CA 1
ATOM 542 C C . MET A 1 71 ? 2.508 4.785 5.657 1.00 89.19 71 MET A C 1
ATOM 544 O O . MET A 1 71 ? 2.537 4.265 4.544 1.00 89.19 71 MET A O 1
ATOM 548 N N . LEU A 1 72 ? 3.223 5.863 5.979 1.00 90.12 72 LEU A N 1
ATOM 549 C CA . LEU A 1 72 ? 4.192 6.499 5.091 1.00 90.12 72 LEU A CA 1
ATOM 550 C C . LEU A 1 72 ? 5.601 6.236 5.620 1.00 90.12 72 LEU A C 1
ATOM 552 O O . LEU A 1 72 ? 5.893 6.541 6.777 1.00 90.12 72 LEU A O 1
ATOM 556 N N . PHE A 1 73 ? 6.465 5.701 4.762 1.00 87.56 73 PHE A N 1
ATOM 557 C CA . PHE A 1 73 ? 7.892 5.572 5.033 1.00 87.56 73 PHE A CA 1
ATOM 558 C C . PHE A 1 73 ? 8.621 6.785 4.463 1.00 87.56 73 PHE A C 1
ATOM 560 O O . PHE A 1 73 ? 8.416 7.142 3.304 1.00 87.56 73 PHE A O 1
ATOM 567 N N . THR A 1 74 ? 9.481 7.395 5.274 1.00 86.44 74 THR A N 1
ATOM 568 C CA . THR A 1 74 ? 10.282 8.558 4.882 1.00 86.44 74 THR A CA 1
ATOM 569 C C . THR A 1 74 ? 11.734 8.299 5.251 1.00 86.44 74 THR A C 1
ATOM 571 O O . THR A 1 74 ? 12.023 7.909 6.382 1.00 86.44 74 THR A O 1
ATOM 574 N N . ALA A 1 75 ? 12.650 8.529 4.313 1.00 84.56 75 ALA A N 1
ATOM 575 C CA . ALA A 1 75 ? 14.076 8.536 4.602 1.00 84.56 75 ALA A CA 1
ATOM 576 C C . ALA A 1 75 ? 14.452 9.807 5.383 1.00 84.56 75 ALA A C 1
ATOM 578 O O . ALA A 1 75 ? 14.055 10.910 5.017 1.00 84.56 75 ALA A O 1
ATOM 579 N N . GLU A 1 76 ? 15.231 9.671 6.459 1.00 81.44 76 GLU A N 1
ATOM 580 C CA . GLU A 1 76 ? 15.717 10.824 7.242 1.00 81.44 76 GLU A CA 1
ATOM 581 C C . GLU A 1 76 ? 16.945 11.509 6.613 1.00 81.44 76 GLU A C 1
ATOM 583 O O . GLU A 1 76 ? 17.365 12.575 7.061 1.00 81.44 76 GLU A O 1
ATOM 588 N N . SER A 1 77 ? 17.543 10.887 5.598 1.00 79.69 77 SER A N 1
ATOM 589 C CA . SER A 1 77 ? 18.761 11.339 4.933 1.00 79.69 77 SER A CA 1
ATOM 590 C C . SER A 1 77 ? 18.623 11.168 3.429 1.00 79.69 77 SER A C 1
ATOM 592 O O . SER A 1 77 ? 18.194 10.108 2.976 1.00 79.69 77 SER A O 1
ATOM 594 N N . ASP A 1 78 ? 19.105 12.155 2.676 1.00 75.00 78 ASP A N 1
ATOM 595 C CA . ASP A 1 78 ? 19.161 12.138 1.208 1.00 75.00 78 ASP A CA 1
ATOM 596 C C . ASP A 1 78 ? 20.064 11.017 0.652 1.00 75.00 78 ASP A C 1
ATOM 598 O O . ASP A 1 78 ? 20.107 10.779 -0.548 1.00 75.00 78 ASP A O 1
ATOM 602 N N . ALA A 1 79 ? 20.817 10.330 1.518 1.00 75.81 79 ALA A N 1
ATOM 603 C CA . ALA A 1 79 ? 21.673 9.208 1.142 1.00 75.81 79 ALA A CA 1
ATOM 604 C C . ALA A 1 79 ? 20.941 7.852 1.077 1.00 75.81 79 ALA A C 1
ATOM 606 O O . ALA A 1 79 ? 21.576 6.853 0.742 1.00 75.81 79 ALA A O 1
ATOM 607 N N . VAL A 1 80 ? 19.663 7.782 1.467 1.00 81.56 80 VAL A N 1
ATOM 608 C CA . VAL A 1 80 ? 18.877 6.538 1.468 1.00 81.56 80 VAL A CA 1
ATOM 609 C C . VAL A 1 80 ? 17.830 6.605 0.367 1.00 81.56 80 VAL A C 1
ATOM 611 O O . VAL A 1 80 ? 16.900 7.405 0.441 1.00 81.56 80 VAL A O 1
ATOM 614 N N . ASP A 1 81 ? 17.986 5.739 -0.629 1.00 86.44 81 ASP A N 1
ATOM 615 C CA . ASP A 1 81 ? 17.063 5.628 -1.754 1.00 86.44 81 ASP A CA 1
ATOM 616 C C . ASP A 1 81 ? 15.802 4.824 -1.389 1.00 86.44 81 ASP A C 1
ATOM 618 O O . ASP A 1 81 ? 15.834 3.939 -0.528 1.00 86.44 81 ASP A O 1
ATOM 622 N N . VAL A 1 82 ? 14.680 5.104 -2.057 1.00 88.50 82 VAL A N 1
ATOM 623 C CA . VAL A 1 82 ? 13.414 4.383 -1.857 1.00 88.50 82 VAL A CA 1
ATOM 624 C C . VAL A 1 82 ? 13.523 2.897 -2.221 1.00 88.50 82 VAL A C 1
ATOM 626 O O . VAL A 1 82 ? 12.855 2.074 -1.590 1.00 88.50 82 VAL A O 1
ATOM 629 N N . THR A 1 83 ? 14.404 2.512 -3.153 1.00 89.44 83 THR A N 1
ATOM 630 C CA . THR A 1 83 ? 14.651 1.100 -3.485 1.00 89.44 83 THR A CA 1
ATOM 631 C C . THR A 1 83 ? 15.208 0.322 -2.301 1.00 89.44 83 THR A C 1
ATOM 633 O O . THR A 1 83 ? 14.999 -0.888 -2.228 1.00 89.44 83 THR A O 1
ATOM 636 N N . ALA A 1 84 ? 15.836 0.995 -1.328 1.00 89.38 84 ALA A N 1
ATOM 637 C CA . ALA A 1 84 ? 16.338 0.348 -0.122 1.00 89.38 84 ALA A CA 1
ATOM 638 C C . ALA A 1 84 ? 15.213 -0.305 0.699 1.00 89.38 84 ALA A C 1
ATOM 640 O O . ALA A 1 84 ? 15.466 -1.270 1.416 1.00 89.38 84 ALA A O 1
ATOM 641 N N . LEU A 1 85 ? 13.955 0.152 0.579 1.00 89.69 85 LEU A N 1
ATOM 642 C CA . LEU A 1 85 ? 12.803 -0.500 1.225 1.00 89.69 85 LEU A CA 1
ATOM 643 C C . LEU A 1 85 ? 12.650 -1.966 0.812 1.00 89.69 85 LEU A C 1
ATOM 645 O O . LEU A 1 85 ? 12.126 -2.763 1.586 1.00 89.69 85 LEU A O 1
ATOM 649 N N . VAL A 1 86 ? 13.109 -2.319 -0.388 1.00 90.00 86 VAL A N 1
ATOM 650 C CA . VAL A 1 86 ? 13.011 -3.669 -0.946 1.00 90.00 86 VAL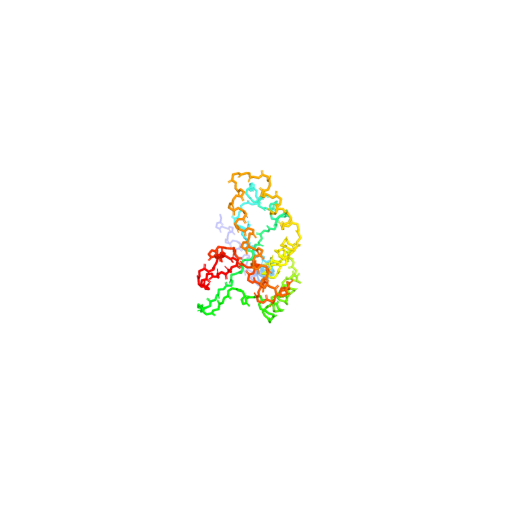 A CA 1
ATOM 651 C C . VAL A 1 86 ? 14.362 -4.340 -1.151 1.00 90.00 86 VAL A C 1
ATOM 653 O O . VAL A 1 86 ? 14.449 -5.341 -1.860 1.00 90.00 86 VAL A O 1
ATOM 656 N N . ASP A 1 87 ? 15.410 -3.858 -0.484 1.00 91.44 87 ASP A N 1
ATOM 657 C CA . ASP A 1 87 ? 16.639 -4.635 -0.328 1.00 91.44 87 ASP A CA 1
ATOM 658 C C . ASP A 1 87 ? 16.349 -5.929 0.450 1.00 91.44 87 ASP A C 1
ATOM 660 O O . ASP A 1 87 ? 15.490 -5.923 1.337 1.00 91.44 87 ASP A O 1
ATOM 664 N N . PRO A 1 88 ? 17.079 -7.036 0.212 1.00 92.50 88 PRO A N 1
ATOM 665 C CA . PRO A 1 88 ? 16.715 -8.347 0.755 1.00 92.50 88 PRO A CA 1
ATOM 666 C C . PRO A 1 88 ? 16.445 -8.397 2.275 1.00 92.50 88 PRO A C 1
ATOM 668 O O . PRO A 1 88 ? 15.478 -9.048 2.677 1.00 92.50 88 PRO A O 1
ATOM 671 N N . PRO A 1 89 ? 17.217 -7.714 3.153 1.00 93.06 89 PRO A N 1
ATOM 672 C CA . PRO A 1 89 ? 16.915 -7.683 4.587 1.00 93.06 89 PRO A CA 1
ATOM 673 C C . PRO A 1 89 ? 15.617 -6.939 4.925 1.00 93.06 89 PRO A C 1
ATOM 675 O O . PRO A 1 89 ? 14.868 -7.380 5.795 1.00 93.06 89 PRO A O 1
ATOM 678 N N . ASN A 1 90 ? 15.348 -5.824 4.242 1.00 92.81 90 ASN A N 1
ATOM 679 C CA . ASN A 1 90 ? 14.163 -5.001 4.479 1.00 92.81 90 ASN A CA 1
ATOM 680 C C . ASN A 1 90 ? 12.917 -5.660 3.889 1.00 92.81 90 ASN A C 1
ATOM 682 O O . ASN A 1 90 ? 11.872 -5.669 4.532 1.00 92.81 90 ASN A O 1
ATOM 686 N N . LEU A 1 91 ? 13.058 -6.299 2.726 1.00 93.31 91 LEU A N 1
ATOM 687 C CA . LEU A 1 91 ? 12.025 -7.117 2.111 1.00 93.31 91 LEU A CA 1
ATOM 688 C C . LEU A 1 91 ? 11.559 -8.229 3.059 1.00 93.31 91 LEU A C 1
ATOM 690 O O . LEU A 1 91 ? 10.367 -8.351 3.317 1.00 93.31 91 LEU A O 1
ATOM 694 N N . ALA A 1 92 ? 12.495 -8.972 3.659 1.00 94.81 92 ALA A N 1
ATOM 695 C CA . ALA A 1 92 ? 12.165 -10.029 4.614 1.00 94.81 92 ALA A CA 1
ATOM 696 C C . ALA A 1 92 ? 11.424 -9.503 5.858 1.00 94.81 92 ALA A C 1
ATOM 698 O O . ALA A 1 92 ? 10.520 -10.166 6.373 1.00 94.81 92 ALA A O 1
ATOM 699 N N . GLU A 1 93 ? 11.785 -8.313 6.346 1.00 95.50 93 GLU A N 1
ATOM 700 C CA . GLU A 1 93 ? 11.087 -7.685 7.470 1.00 95.50 93 GLU A CA 1
ATOM 701 C C . GLU A 1 93 ? 9.696 -7.178 7.068 1.00 95.50 93 GLU A C 1
ATOM 703 O O . GLU A 1 93 ? 8.736 -7.368 7.815 1.00 95.50 93 GLU A O 1
ATOM 708 N N . LEU A 1 94 ? 9.551 -6.592 5.877 1.00 95.00 94 LEU A N 1
ATOM 709 C CA . LEU A 1 94 ? 8.254 -6.181 5.342 1.00 95.00 94 LEU A CA 1
ATOM 710 C C . LEU A 1 94 ? 7.327 -7.380 5.125 1.00 95.00 94 LEU A C 1
ATOM 712 O O . LEU A 1 94 ? 6.147 -7.286 5.456 1.00 95.00 94 LEU A O 1
ATOM 716 N N . ASP A 1 95 ? 7.837 -8.513 4.648 1.00 94.75 95 ASP A N 1
ATOM 717 C CA . ASP A 1 95 ? 7.064 -9.752 4.516 1.00 94.75 95 ASP A CA 1
ATOM 718 C C . ASP A 1 95 ? 6.614 -10.273 5.886 1.00 94.75 95 ASP A C 1
ATOM 720 O O . ASP A 1 95 ? 5.451 -10.641 6.073 1.00 94.75 95 ASP A O 1
ATOM 724 N N . ARG A 1 96 ? 7.507 -10.237 6.884 1.00 97.06 96 ARG A N 1
ATOM 725 C CA . ARG A 1 96 ? 7.180 -10.606 8.267 1.00 97.06 96 ARG A CA 1
ATOM 726 C C . ARG A 1 96 ? 6.079 -9.711 8.841 1.00 97.06 96 ARG A C 1
ATOM 728 O O . ARG A 1 96 ? 5.128 -10.227 9.426 1.00 97.06 96 ARG A O 1
ATOM 735 N N . LEU A 1 97 ? 6.202 -8.393 8.677 1.00 95.81 97 LEU A N 1
ATOM 736 C CA . LEU A 1 97 ? 5.211 -7.414 9.130 1.00 95.81 97 LEU A CA 1
ATOM 737 C C . LEU A 1 97 ? 3.881 -7.574 8.392 1.00 95.81 97 LEU A C 1
ATOM 739 O O . LEU A 1 97 ? 2.830 -7.486 9.017 1.00 95.81 97 LEU A O 1
ATOM 743 N N . THR A 1 98 ? 3.915 -7.849 7.088 1.00 95.00 98 THR A N 1
ATOM 744 C CA . THR A 1 98 ? 2.713 -8.112 6.284 1.00 95.00 98 THR A CA 1
ATOM 745 C C . THR A 1 98 ? 1.959 -9.313 6.849 1.00 95.00 98 THR A C 1
ATOM 747 O O . THR A 1 98 ? 0.786 -9.185 7.186 1.00 95.00 98 THR A O 1
ATOM 750 N N . ALA A 1 99 ? 2.649 -10.436 7.069 1.00 95.88 99 ALA A N 1
ATOM 751 C CA . ALA A 1 99 ? 2.047 -11.635 7.648 1.00 95.88 99 ALA A CA 1
ATOM 752 C C . ALA A 1 99 ? 1.512 -11.405 9.076 1.00 95.88 99 ALA A C 1
ATOM 754 O O . ALA A 1 99 ? 0.471 -11.946 9.451 1.00 95.88 99 ALA A O 1
ATOM 755 N N . GLU A 1 100 ? 2.205 -10.595 9.882 1.00 96.62 100 GLU A N 1
ATOM 756 C CA . GLU A 1 100 ? 1.744 -10.220 11.221 1.00 96.62 100 GLU A CA 1
ATOM 757 C C . GLU A 1 100 ? 0.451 -9.394 11.154 1.00 96.62 100 GLU A C 1
ATOM 759 O O . GLU A 1 100 ? -0.514 -9.725 11.843 1.00 96.62 100 GLU A O 1
ATOM 764 N N . LEU A 1 101 ? 0.394 -8.380 10.288 1.00 95.06 101 LEU A N 1
ATOM 765 C CA . LEU A 1 101 ? -0.780 -7.523 10.107 1.00 95.06 101 LEU A CA 1
ATOM 766 C C . LEU A 1 101 ? -1.983 -8.292 9.546 1.00 95.06 101 LEU A C 1
ATOM 768 O O . LEU A 1 101 ? -3.098 -8.106 10.027 1.00 95.06 101 LEU A O 1
ATOM 772 N N . GLU A 1 102 ? -1.767 -9.190 8.584 1.00 94.94 102 GLU A N 1
ATOM 773 C CA . GLU A 1 102 ? -2.820 -10.048 8.020 1.00 94.94 102 GLU A CA 1
ATOM 774 C C . GLU A 1 102 ? -3.406 -11.019 9.052 1.00 94.94 102 GLU A C 1
ATOM 776 O O . GLU A 1 102 ? -4.548 -11.458 8.924 1.00 94.94 102 GLU A O 1
ATOM 781 N N . SER A 1 103 ? -2.644 -11.354 10.097 1.00 96.19 103 SER A N 1
ATOM 782 C CA . SER A 1 103 ? -3.112 -12.233 11.171 1.00 96.19 103 SER A CA 1
ATOM 783 C C . SER A 1 103 ? -4.022 -11.535 12.191 1.00 96.19 103 SER A C 1
ATOM 785 O O . SER A 1 103 ? -4.641 -12.207 13.023 1.00 96.19 103 SER A O 1
ATOM 787 N N . ILE A 1 104 ? -4.115 -10.201 12.150 1.00 95.12 104 ILE A N 1
ATOM 788 C CA . ILE A 1 104 ? -4.908 -9.420 13.100 1.00 95.12 104 ILE A CA 1
ATOM 789 C C . ILE A 1 104 ? -6.405 -9.597 12.789 1.00 95.12 104 ILE A C 1
ATOM 791 O O . ILE A 1 104 ? -6.845 -9.331 11.668 1.00 95.12 104 ILE A O 1
ATOM 795 N N . PRO A 1 105 ? -7.235 -9.990 13.776 1.00 92.69 105 PRO A N 1
ATOM 796 C CA . PRO A 1 105 ? -8.678 -10.070 13.586 1.00 92.69 105 PRO A CA 1
ATOM 797 C C . PRO A 1 105 ? -9.264 -8.739 13.100 1.00 92.69 105 PRO A C 1
ATOM 799 O O . PRO A 1 105 ? -8.941 -7.684 13.642 1.00 92.69 105 PRO A O 1
ATOM 802 N N . ASN A 1 106 ? -10.185 -8.809 12.136 1.00 85.88 106 ASN A N 1
ATOM 803 C CA . ASN A 1 106 ? -10.846 -7.662 11.494 1.00 85.88 106 ASN A CA 1
ATOM 804 C C . ASN A 1 106 ? -9.964 -6.825 10.548 1.00 85.88 106 ASN A C 1
ATOM 806 O O . ASN A 1 106 ? -10.435 -5.812 10.034 1.00 85.88 106 ASN A O 1
ATOM 810 N N . VAL A 1 107 ? -8.731 -7.251 10.256 1.00 88.94 107 VAL A N 1
ATOM 811 C CA . VAL A 1 107 ? -7.967 -6.724 9.119 1.00 88.94 107 VAL A CA 1
ATOM 812 C C . VAL A 1 107 ? -8.335 -7.527 7.873 1.00 88.94 107 VAL A C 1
ATOM 814 O O . VAL A 1 107 ? -8.067 -8.721 7.786 1.00 88.94 107 VAL A O 1
ATOM 817 N N . TYR A 1 108 ? -8.992 -6.874 6.914 1.00 86.88 108 TYR A N 1
ATOM 818 C CA . TYR A 1 108 ? -9.488 -7.532 5.697 1.00 86.88 108 TYR A CA 1
ATOM 819 C C . TYR A 1 108 ? -8.465 -7.567 4.561 1.00 86.88 108 TYR A C 1
ATOM 821 O O . TYR A 1 108 ? -8.495 -8.477 3.735 1.00 86.88 108 TYR A O 1
ATOM 829 N N . ALA A 1 109 ? -7.587 -6.567 4.496 1.00 89.75 109 ALA A N 1
ATOM 830 C CA . ALA A 1 109 ? -6.567 -6.456 3.468 1.00 89.75 109 ALA A CA 1
ATOM 831 C C . ALA A 1 109 ? -5.357 -5.692 4.006 1.00 89.75 109 ALA A C 1
ATOM 833 O O . ALA A 1 109 ? -5.504 -4.683 4.697 1.00 89.75 109 ALA A O 1
ATOM 834 N N . VAL A 1 110 ? -4.168 -6.162 3.642 1.00 93.06 110 VAL A N 1
ATOM 835 C CA . VAL A 1 110 ? -2.896 -5.507 3.931 1.00 93.06 110 VAL A CA 1
ATOM 836 C C . VAL A 1 110 ? -2.171 -5.324 2.607 1.00 93.06 110 VAL A C 1
ATOM 838 O O . VAL A 1 110 ? -1.903 -6.286 1.894 1.00 93.06 110 VAL A O 1
ATOM 841 N N . ILE A 1 111 ? -1.884 -4.074 2.253 1.00 92.88 111 ILE A N 1
ATOM 842 C CA . ILE A 1 111 ? -1.145 -3.735 1.036 1.00 92.88 111 ILE A CA 1
ATOM 843 C C . ILE A 1 111 ? 0.143 -3.048 1.471 1.00 92.88 111 ILE A C 1
ATOM 845 O O . ILE A 1 111 ? 0.142 -1.878 1.849 1.00 92.88 111 ILE A O 1
ATOM 849 N N . THR A 1 112 ? 1.240 -3.796 1.450 1.00 93.69 112 THR A N 1
ATOM 850 C CA . THR A 1 112 ? 2.589 -3.302 1.746 1.00 93.69 112 THR A CA 1
ATOM 851 C C . THR A 1 112 ? 3.390 -3.116 0.452 1.00 93.69 112 THR A C 1
ATOM 853 O O . THR A 1 112 ? 2.993 -3.630 -0.600 1.00 93.69 112 THR A O 1
ATOM 856 N N . PRO A 1 113 ? 4.529 -2.393 0.488 1.00 92.75 113 PRO A N 1
ATOM 857 C CA . PRO A 1 113 ? 5.402 -2.248 -0.677 1.00 92.75 113 PRO A CA 1
ATOM 858 C C . PRO A 1 113 ? 5.717 -3.558 -1.434 1.00 92.75 113 PRO A C 1
ATOM 860 O O . PRO A 1 113 ? 5.553 -3.555 -2.657 1.00 92.75 113 PRO A O 1
ATOM 863 N N . PRO A 1 114 ? 6.084 -4.690 -0.787 1.00 92.50 114 PRO A N 1
ATOM 864 C CA . PRO A 1 114 ? 6.342 -5.941 -1.506 1.00 92.50 114 PRO A CA 1
ATOM 865 C C . PRO A 1 114 ? 5.118 -6.493 -2.237 1.00 92.50 114 PRO A C 1
ATOM 867 O O . PRO A 1 114 ? 5.254 -7.001 -3.351 1.00 92.50 114 PRO A O 1
ATOM 870 N N . VAL A 1 115 ? 3.916 -6.353 -1.668 1.00 93.12 115 VAL A N 1
ATOM 871 C CA . VAL A 1 115 ? 2.669 -6.769 -2.329 1.00 93.12 115 VAL A CA 1
ATOM 872 C C . VAL A 1 115 ? 2.481 -5.977 -3.622 1.00 93.12 115 VAL A C 1
ATOM 874 O O . VAL A 1 115 ? 2.307 -6.568 -4.688 1.00 93.12 115 VAL A O 1
ATOM 877 N N . SER A 1 116 ? 2.588 -4.648 -3.555 1.00 92.12 116 SER A N 1
ATOM 878 C CA . SER A 1 116 ? 2.466 -3.770 -4.726 1.00 92.12 116 SER A CA 1
ATOM 879 C C . SER A 1 116 ? 3.506 -4.091 -5.801 1.00 92.12 116 SER A C 1
ATOM 881 O O . SER A 1 116 ? 3.164 -4.222 -6.977 1.00 92.12 116 SER A O 1
ATOM 883 N N . LEU A 1 117 ? 4.767 -4.284 -5.409 1.00 93.38 117 LEU A N 1
ATOM 884 C CA . LEU A 1 117 ? 5.847 -4.595 -6.346 1.00 93.38 117 LEU A CA 1
ATOM 885 C C . LEU A 1 117 ? 5.713 -5.995 -6.948 1.00 93.38 117 LEU A C 1
ATOM 887 O O . LEU A 1 117 ? 6.051 -6.176 -8.111 1.00 93.38 117 LEU A O 1
ATOM 891 N N . THR A 1 118 ? 5.134 -6.960 -6.231 1.00 93.06 118 THR A N 1
ATOM 892 C CA . THR A 1 118 ? 4.810 -8.289 -6.779 1.00 93.06 118 THR A CA 1
ATOM 893 C C . THR A 1 118 ? 3.753 -8.209 -7.888 1.00 93.06 118 THR A C 1
ATOM 895 O O . THR A 1 118 ? 3.831 -8.925 -8.895 1.00 93.06 118 THR A O 1
ATOM 898 N N . PHE A 1 119 ? 2.768 -7.312 -7.752 1.00 92.19 119 PHE A N 1
ATOM 899 C CA . PHE A 1 119 ? 1.818 -7.038 -8.833 1.00 92.19 119 PHE A CA 1
ATOM 900 C C . PHE A 1 119 ? 2.509 -6.392 -10.039 1.00 92.19 119 PHE A C 1
ATOM 902 O O . PHE A 1 119 ? 2.301 -6.850 -11.166 1.00 92.19 119 PHE A O 1
ATOM 909 N N . SER A 1 120 ? 3.360 -5.385 -9.818 1.00 91.81 120 SER A N 1
ATOM 910 C CA . SER A 1 120 ? 4.156 -4.759 -10.884 1.00 91.81 120 SER A CA 1
ATOM 911 C C . SER A 1 120 ? 5.060 -5.773 -11.593 1.00 91.81 120 SER A C 1
ATOM 913 O O . SER A 1 120 ? 5.044 -5.853 -12.820 1.00 91.81 120 SER A O 1
ATOM 915 N N . ASP A 1 121 ? 5.760 -6.624 -10.839 1.00 93.62 121 ASP A N 1
ATOM 916 C CA . ASP A 1 121 ? 6.601 -7.717 -11.339 1.00 93.62 121 ASP A CA 1
ATOM 917 C C . ASP A 1 121 ? 5.826 -8.636 -12.291 1.00 93.62 121 ASP A C 1
ATOM 919 O O . ASP A 1 121 ? 6.232 -8.877 -13.433 1.00 93.62 121 ASP A O 1
ATOM 923 N N . SER A 1 122 ? 4.643 -9.070 -11.852 1.00 93.25 122 SER A N 1
ATOM 924 C CA . SER A 1 122 ? 3.752 -9.931 -12.631 1.00 93.25 122 SER A CA 1
ATOM 925 C C . SER A 1 122 ? 3.277 -9.257 -13.924 1.00 93.25 122 SER A C 1
ATOM 927 O O . SER A 1 122 ? 3.183 -9.904 -14.974 1.00 93.25 122 SER A O 1
ATOM 929 N N . LEU A 1 123 ? 2.988 -7.952 -13.881 1.00 91.44 123 LEU A N 1
ATOM 930 C CA . LEU A 1 123 ? 2.564 -7.178 -15.048 1.00 91.44 123 LEU A CA 1
ATOM 931 C C . LEU A 1 123 ? 3.698 -7.009 -16.064 1.00 91.44 123 LEU A C 1
ATOM 933 O O . LEU A 1 123 ? 3.480 -7.249 -17.257 1.00 91.44 123 LEU A O 1
ATOM 937 N N . VAL A 1 124 ? 4.894 -6.637 -15.605 1.00 89.38 124 VAL A N 1
ATOM 938 C CA . VAL A 1 124 ? 6.067 -6.392 -16.460 1.00 89.38 124 VAL A CA 1
ATOM 939 C C . VAL A 1 124 ? 6.560 -7.692 -17.100 1.00 89.38 124 VAL A C 1
ATOM 941 O O . VAL A 1 124 ? 6.876 -7.718 -18.292 1.00 89.38 124 VAL A O 1
ATOM 944 N N . LYS A 1 125 ? 6.552 -8.810 -16.367 1.00 90.56 125 LYS A N 1
ATOM 945 C CA . LYS A 1 125 ? 6.933 -10.121 -16.919 1.00 90.56 125 LYS A CA 1
ATOM 946 C C . LYS A 1 125 ? 5.883 -10.708 -17.865 1.00 90.56 125 LYS A C 1
ATOM 948 O O . LYS A 1 125 ? 6.227 -11.495 -18.754 1.00 90.56 125 LYS A O 1
ATOM 953 N N . GLY A 1 126 ? 4.614 -10.332 -17.701 1.00 89.44 126 GLY A N 1
ATOM 954 C CA . GLY A 1 126 ? 3.487 -10.960 -18.384 1.00 89.44 126 GLY A CA 1
ATOM 955 C C . GLY A 1 126 ? 2.613 -9.993 -19.194 1.00 89.44 126 GLY A C 1
ATOM 956 O O . GLY A 1 126 ? 3.056 -9.450 -20.212 1.00 89.44 126 GLY A O 1
ATOM 957 N N . PRO A 1 127 ? 1.323 -9.852 -18.833 1.00 91.25 127 PRO A N 1
ATOM 958 C CA . PRO A 1 127 ? 0.318 -9.222 -19.688 1.00 91.25 127 PRO A CA 1
ATOM 959 C C . PRO A 1 127 ? 0.534 -7.720 -19.901 1.00 91.25 127 PRO A C 1
ATOM 961 O O . PRO A 1 127 ? 0.180 -7.220 -20.969 1.00 91.25 127 PRO A O 1
ATOM 964 N N . GLY A 1 128 ? 1.131 -7.011 -18.939 1.00 87.81 128 GLY A N 1
ATOM 965 C CA . GLY A 1 128 ? 1.400 -5.575 -19.041 1.00 87.81 128 GLY A CA 1
ATOM 966 C C . GLY A 1 128 ? 2.350 -5.258 -20.193 1.00 87.81 128 GLY A C 1
ATOM 967 O O . GLY A 1 128 ? 2.035 -4.433 -21.049 1.00 87.81 128 GLY A O 1
ATOM 968 N N . ARG A 1 129 ? 3.452 -6.008 -20.308 1.00 86.81 129 ARG A N 1
ATOM 969 C CA . ARG A 1 129 ? 4.394 -5.868 -21.430 1.00 86.81 129 ARG A CA 1
ATOM 970 C C . ARG A 1 129 ? 3.737 -6.128 -22.785 1.00 86.81 129 ARG A C 1
ATOM 972 O O . ARG A 1 129 ? 3.928 -5.359 -23.723 1.00 86.81 129 ARG A O 1
ATOM 979 N N . ASN A 1 130 ? 2.922 -7.176 -22.892 1.00 87.50 130 ASN A N 1
ATOM 980 C CA . ASN A 1 130 ? 2.205 -7.478 -24.136 1.00 87.50 130 ASN A CA 1
ATOM 981 C C . ASN A 1 130 ? 1.225 -6.360 -24.513 1.00 87.50 130 ASN A C 1
ATOM 983 O O . ASN A 1 130 ? 1.103 -6.007 -25.688 1.00 87.50 130 ASN A O 1
ATOM 987 N N . ALA A 1 131 ? 0.534 -5.793 -23.522 1.00 88.12 131 ALA A N 1
ATOM 988 C CA . ALA A 1 131 ? -0.376 -4.679 -23.732 1.00 88.12 131 ALA A CA 1
ATOM 989 C C . ALA A 1 131 ? 0.365 -3.431 -24.237 1.00 88.12 131 ALA A C 1
ATOM 991 O O . ALA A 1 131 ? -0.101 -2.832 -25.208 1.00 88.12 131 ALA A O 1
ATOM 992 N N . LEU A 1 132 ? 1.519 -3.099 -23.643 1.00 84.75 132 LEU A N 1
ATOM 993 C CA . LEU A 1 132 ? 2.374 -1.976 -24.046 1.00 84.75 132 LEU A CA 1
ATOM 994 C C . LEU A 1 132 ? 2.879 -2.125 -25.487 1.00 84.75 132 LEU A C 1
ATOM 996 O O . LEU A 1 132 ? 2.667 -1.232 -26.307 1.00 84.75 132 LEU A O 1
ATOM 1000 N N . LEU A 1 133 ? 3.445 -3.284 -25.837 1.00 84.12 133 LEU A N 1
ATOM 1001 C CA . LEU A 1 133 ? 3.930 -3.548 -27.199 1.00 84.12 133 LEU A CA 1
ATOM 1002 C C . LEU A 1 133 ? 2.799 -3.467 -28.234 1.00 84.12 133 LEU A C 1
ATOM 1004 O O . LEU A 1 133 ? 2.958 -2.888 -29.308 1.00 84.12 133 LEU A O 1
ATOM 1008 N N . ALA A 1 134 ? 1.621 -3.999 -27.905 1.00 86.56 134 ALA A N 1
ATOM 1009 C CA . ALA A 1 134 ? 0.465 -3.930 -28.790 1.00 86.56 134 ALA A CA 1
ATOM 1010 C C . ALA A 1 134 ? -0.170 -2.528 -28.848 1.00 86.56 134 ALA A C 1
ATOM 1012 O O . ALA A 1 134 ? -0.907 -2.238 -29.793 1.00 86.56 134 ALA A O 1
ATOM 1013 N N . ALA A 1 135 ? 0.051 -1.659 -27.859 1.00 83.81 135 ALA A N 1
ATOM 1014 C CA . ALA A 1 135 ? -0.500 -0.304 -27.848 1.00 83.81 135 ALA A CA 1
ATOM 1015 C C . ALA A 1 135 ? 0.138 0.579 -28.930 1.00 83.81 135 ALA A C 1
ATOM 1017 O O . ALA A 1 135 ? -0.581 1.328 -29.588 1.00 83.81 135 ALA A O 1
ATOM 1018 N N . ALA A 1 136 ? 1.442 0.421 -29.188 1.00 80.75 136 ALA A N 1
ATOM 1019 C CA . ALA A 1 136 ? 2.148 1.160 -30.239 1.00 80.75 136 ALA A CA 1
ATOM 1020 C C . ALA A 1 136 ? 1.534 0.947 -31.638 1.00 80.75 136 ALA A C 1
ATOM 1022 O O . ALA A 1 136 ? 1.510 1.862 -32.451 1.00 80.75 136 ALA A O 1
ATOM 1023 N N . SER A 1 137 ? 0.967 -0.238 -31.900 1.00 82.44 137 SER A N 1
ATOM 1024 C CA . SER A 1 137 ? 0.254 -0.534 -33.156 1.00 82.44 137 SER A CA 1
ATOM 1025 C C . SER A 1 137 ? -1.186 -0.005 -33.230 1.00 82.44 137 SER A C 1
ATOM 1027 O O . SER A 1 137 ? -1.790 -0.037 -34.300 1.00 82.44 137 SER A O 1
ATOM 1029 N N . ARG A 1 138 ? -1.767 0.429 -32.103 1.00 86.00 138 ARG A N 1
ATOM 1030 C CA . ARG A 1 138 ? -3.187 0.814 -31.988 1.00 86.00 138 ARG A CA 1
ATOM 1031 C C . ARG A 1 138 ? -3.413 2.323 -31.923 1.00 86.0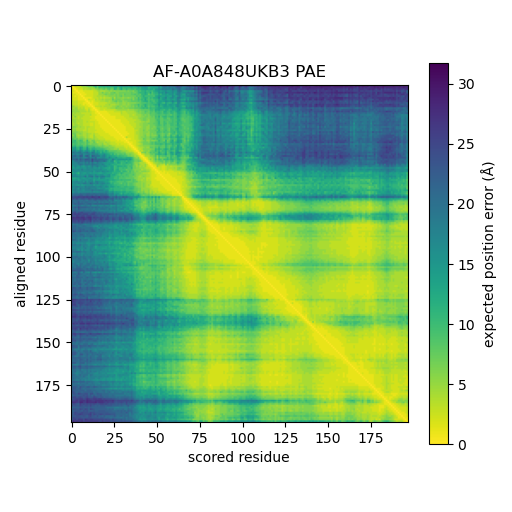0 138 ARG A C 1
ATOM 1033 O O . ARG A 1 138 ? -4.520 2.768 -32.207 1.00 86.00 138 ARG A O 1
ATOM 1040 N N . ASP A 1 139 ? -2.392 3.088 -31.556 1.00 85.12 139 ASP A N 1
ATOM 1041 C CA . ASP A 1 139 ? -2.437 4.547 -31.464 1.00 85.12 139 ASP A CA 1
ATOM 1042 C C . ASP A 1 139 ? -1.297 5.158 -32.285 1.00 85.12 139 ASP A C 1
ATOM 1044 O O . ASP A 1 139 ? -0.166 5.277 -31.816 1.00 85.12 139 ASP A O 1
ATOM 1048 N N . GLU A 1 140 ? -1.622 5.542 -33.520 1.00 85.38 140 GLU A N 1
ATOM 1049 C CA . GLU A 1 140 ? -0.679 6.125 -34.478 1.00 85.38 140 GLU A CA 1
ATOM 1050 C C . GLU A 1 140 ? -0.129 7.479 -34.003 1.00 85.38 140 GLU A C 1
ATOM 1052 O O . GLU A 1 140 ? 1.049 7.767 -34.206 1.00 85.38 140 GLU A O 1
ATOM 1057 N N . ALA A 1 141 ? -0.940 8.285 -33.306 1.00 89.62 141 ALA A N 1
ATOM 1058 C CA . ALA A 1 141 ? -0.526 9.604 -32.828 1.00 89.62 141 ALA A CA 1
ATOM 1059 C C . ALA A 1 141 ? 0.530 9.507 -31.715 1.00 89.62 141 ALA A C 1
ATOM 1061 O O . ALA A 1 141 ? 1.465 10.304 -31.677 1.00 89.62 141 ALA A O 1
ATOM 1062 N N . GLY A 1 142 ? 0.402 8.517 -30.827 1.00 88.19 142 GLY A N 1
ATOM 1063 C CA . GLY A 1 142 ? 1.358 8.270 -29.745 1.00 88.19 142 GLY A CA 1
ATOM 1064 C C . GLY A 1 142 ? 2.423 7.211 -30.056 1.00 88.19 142 GLY A C 1
ATOM 1065 O O . GLY A 1 142 ? 3.155 6.816 -29.149 1.00 88.19 142 GLY A O 1
ATOM 1066 N N . ALA A 1 143 ? 2.502 6.699 -31.288 1.00 88.69 143 ALA A N 1
ATOM 1067 C CA . ALA A 1 143 ? 3.394 5.589 -31.632 1.00 88.69 143 ALA A CA 1
ATOM 1068 C C . ALA A 1 143 ? 4.880 5.947 -31.468 1.00 88.69 143 ALA A C 1
ATOM 1070 O O . ALA A 1 143 ? 5.647 5.127 -30.971 1.00 88.69 143 ALA A O 1
ATOM 1071 N N . ALA A 1 144 ? 5.276 7.169 -31.842 1.00 89.25 144 ALA A N 1
ATOM 1072 C CA . ALA A 1 144 ? 6.666 7.621 -31.746 1.00 89.25 144 ALA A CA 1
ATOM 1073 C C . ALA A 1 144 ? 7.149 7.688 -30.288 1.00 89.25 144 ALA A C 1
ATOM 1075 O O . ALA A 1 144 ? 8.131 7.038 -29.946 1.00 89.25 144 ALA A O 1
ATOM 1076 N N . VAL A 1 145 ? 6.402 8.386 -29.425 1.00 89.50 145 VAL A N 1
ATOM 1077 C CA . VAL A 1 145 ? 6.730 8.532 -27.995 1.00 89.50 145 VAL A CA 1
ATOM 1078 C C . VAL A 1 145 ? 6.761 7.172 -27.293 1.00 89.50 145 VAL A C 1
ATOM 1080 O O . VAL A 1 145 ? 7.678 6.888 -26.534 1.00 89.50 145 VAL A O 1
ATOM 1083 N N . ARG A 1 146 ? 5.805 6.278 -27.588 1.00 89.19 146 ARG A N 1
ATOM 1084 C CA . ARG A 1 146 ? 5.840 4.913 -27.036 1.00 89.19 146 ARG A CA 1
ATOM 1085 C C . ARG A 1 146 ? 7.006 4.093 -27.571 1.00 89.19 146 ARG A C 1
ATOM 1087 O O . ARG A 1 146 ? 7.534 3.271 -26.841 1.00 89.19 146 ARG A O 1
ATOM 1094 N N . GLY A 1 147 ? 7.382 4.263 -28.837 1.00 89.31 147 GLY A N 1
ATOM 1095 C CA . GLY A 1 147 ? 8.533 3.573 -29.418 1.00 89.31 147 GLY A CA 1
ATOM 1096 C C . GLY A 1 147 ? 9.838 3.954 -28.721 1.00 89.31 147 GLY A C 1
ATOM 1097 O O . GLY A 1 147 ? 10.660 3.079 -28.454 1.00 89.31 147 GLY A O 1
ATOM 1098 N N . GLU A 1 148 ? 9.996 5.233 -28.389 1.00 89.62 148 GLU A N 1
ATOM 1099 C CA . GLU A 1 148 ? 11.117 5.751 -27.600 1.00 89.62 148 GLU A CA 1
ATOM 1100 C C . GLU A 1 148 ? 11.121 5.172 -26.178 1.00 89.62 148 GLU A C 1
ATOM 1102 O O . GLU A 1 148 ? 12.090 4.520 -25.790 1.00 89.62 148 GLU A O 1
ATOM 1107 N N . ASP A 1 149 ? 9.998 5.278 -25.461 1.00 90.69 149 ASP A N 1
ATOM 1108 C CA . ASP A 1 149 ? 9.837 4.737 -24.104 1.00 90.69 149 ASP A CA 1
ATOM 1109 C C . ASP A 1 149 ? 10.071 3.214 -24.036 1.00 90.69 149 ASP A C 1
ATOM 1111 O O . ASP A 1 149 ? 10.817 2.715 -23.194 1.00 90.69 149 ASP A O 1
ATOM 1115 N N . ILE A 1 150 ? 9.517 2.453 -24.988 1.00 90.38 150 ILE A N 1
ATOM 1116 C CA . ILE A 1 150 ? 9.739 1.004 -25.098 1.00 90.38 150 ILE A CA 1
ATOM 1117 C C . ILE A 1 150 ? 11.220 0.699 -25.345 1.00 90.38 150 ILE A C 1
ATOM 1119 O O . ILE A 1 150 ? 11.737 -0.275 -24.798 1.00 90.38 150 ILE A O 1
ATOM 1123 N N . SER A 1 151 ? 11.909 1.498 -26.162 1.00 91.06 151 SER A N 1
ATOM 1124 C CA . SER A 1 151 ? 13.329 1.280 -26.458 1.00 91.06 151 SER A CA 1
ATOM 1125 C C . SER A 1 151 ? 14.196 1.500 -25.217 1.00 91.06 151 SER A C 1
ATOM 1127 O O . SER A 1 151 ? 15.065 0.673 -24.940 1.00 91.06 151 SER A O 1
ATOM 1129 N N . ILE A 1 152 ? 13.912 2.545 -24.432 1.00 93.88 152 ILE A N 1
ATOM 1130 C CA . ILE A 1 152 ? 14.568 2.801 -23.141 1.00 93.88 152 ILE A CA 1
ATOM 1131 C C . ILE A 1 152 ? 14.277 1.663 -22.158 1.00 93.88 152 ILE A C 1
ATOM 1133 O O . ILE A 1 152 ? 15.206 1.086 -21.595 1.00 93.88 152 ILE A O 1
ATOM 1137 N N . GLY A 1 153 ? 13.008 1.274 -22.001 1.00 91.50 153 GLY A N 1
ATOM 1138 C CA . GLY A 1 153 ? 12.617 0.185 -21.104 1.00 91.50 153 GLY A CA 1
ATOM 1139 C C . GLY A 1 153 ? 13.269 -1.155 -21.467 1.00 91.50 153 GLY A C 1
ATOM 1140 O O . GLY A 1 153 ? 13.700 -1.894 -20.584 1.00 91.50 153 GLY A O 1
ATOM 1141 N N . LEU A 1 154 ? 13.405 -1.468 -22.761 1.00 90.38 154 LEU A N 1
ATOM 1142 C CA . LEU A 1 154 ? 14.122 -2.660 -23.226 1.00 90.38 154 LEU A CA 1
ATOM 1143 C C . LEU A 1 154 ? 15.632 -2.570 -22.975 1.00 90.38 154 LEU A C 1
ATOM 1145 O O . LEU A 1 154 ? 16.238 -3.582 -22.624 1.00 90.38 154 LEU A O 1
ATOM 1149 N N . ALA A 1 155 ? 16.235 -1.388 -23.133 1.00 93.00 155 ALA A N 1
ATOM 1150 C CA . ALA A 1 155 ? 17.644 -1.169 -22.820 1.00 93.00 155 ALA A CA 1
ATOM 1151 C C . ALA A 1 155 ? 17.915 -1.340 -21.316 1.00 93.00 155 ALA A C 1
ATOM 1153 O O . ALA A 1 155 ? 18.814 -2.099 -20.959 1.00 93.00 155 ALA A O 1
ATOM 1154 N N . ARG A 1 156 ? 17.087 -0.740 -20.446 1.00 93.50 156 ARG A N 1
ATOM 1155 C CA . ARG A 1 156 ? 17.129 -0.941 -18.983 1.00 93.50 156 ARG A CA 1
ATOM 1156 C C . ARG A 1 156 ? 16.955 -2.412 -18.619 1.00 93.50 156 ARG A C 1
ATOM 1158 O O . ARG A 1 156 ? 17.721 -2.962 -17.839 1.00 93.50 156 ARG A O 1
ATOM 1165 N N . LEU A 1 157 ? 15.991 -3.096 -19.234 1.00 91.56 157 LEU A N 1
ATOM 1166 C CA . LEU A 1 157 ? 15.788 -4.526 -18.996 1.00 91.56 157 LEU A CA 1
ATOM 1167 C C . LEU A 1 157 ? 17.013 -5.363 -19.388 1.00 91.56 157 LEU A C 1
ATOM 1169 O O . LEU A 1 157 ? 17.314 -6.354 -18.729 1.00 91.56 157 LEU A O 1
ATOM 1173 N N . GLY A 1 158 ? 17.726 -4.963 -20.443 1.00 90.81 158 GLY A N 1
ATOM 1174 C CA . GLY A 1 158 ? 18.955 -5.611 -20.895 1.00 90.81 158 GLY A CA 1
ATOM 1175 C C . GLY A 1 158 ? 20.132 -5.482 -19.924 1.00 90.81 158 GLY A C 1
ATOM 1176 O O . GLY A 1 158 ? 21.052 -6.294 -20.007 1.00 90.81 158 GLY A O 1
ATOM 1177 N N . THR A 1 159 ? 20.110 -4.513 -19.000 1.00 90.81 159 THR A N 1
ATOM 1178 C CA . THR A 1 159 ? 21.140 -4.371 -17.955 1.00 90.81 159 THR A CA 1
ATOM 1179 C C . THR A 1 159 ? 20.854 -5.214 -16.712 1.00 90.81 159 THR A C 1
ATOM 1181 O O . THR A 1 159 ? 21.704 -5.298 -15.830 1.00 90.81 159 THR A O 1
ATOM 1184 N N . VAL A 1 160 ? 19.672 -5.831 -16.615 1.00 93.19 160 VAL A N 1
ATOM 1185 C CA . VAL A 1 160 ? 19.277 -6.653 -15.466 1.00 93.19 160 VAL A CA 1
ATOM 1186 C C . VAL A 1 160 ? 19.634 -8.115 -15.708 1.00 93.19 160 VAL A C 1
ATOM 1188 O O . VAL A 1 160 ? 19.111 -8.754 -16.620 1.00 93.19 160 VAL A O 1
ATOM 1191 N N . GLU A 1 161 ? 20.495 -8.662 -14.850 1.00 89.81 161 GLU A N 1
ATOM 1192 C CA . GLU A 1 161 ? 20.898 -10.073 -14.907 1.00 89.81 161 GLU A CA 1
ATOM 1193 C C . GLU A 1 161 ? 19.799 -11.007 -14.381 1.00 89.81 161 GLU A C 1
ATOM 1195 O O . GLU A 1 161 ? 19.477 -12.017 -15.011 1.00 89.81 161 GLU A O 1
ATOM 1200 N N . THR A 1 162 ? 19.190 -10.637 -13.252 1.00 93.38 162 THR A N 1
ATOM 1201 C CA . THR A 1 162 ? 18.193 -11.442 -12.540 1.00 93.38 162 THR A CA 1
ATOM 1202 C C . THR A 1 162 ? 16.945 -10.608 -12.285 1.00 93.38 162 THR A C 1
ATOM 1204 O O . THR A 1 162 ? 17.010 -9.544 -11.678 1.00 93.38 162 THR A O 1
ATOM 1207 N N . GLN A 1 163 ? 15.793 -11.094 -12.750 1.00 93.38 163 GLN A N 1
ATOM 1208 C CA . GLN A 1 163 ? 14.496 -10.435 -12.563 1.00 93.38 163 GLN A CA 1
ATOM 1209 C C . GLN A 1 163 ? 13.803 -10.994 -11.316 1.00 93.38 163 GLN A C 1
ATOM 1211 O O . GLN A 1 163 ? 12.777 -11.667 -11.423 1.00 93.38 163 GLN A O 1
ATOM 1216 N N . GLU A 1 164 ? 14.387 -10.784 -10.140 1.00 92.81 164 GLU A N 1
ATOM 1217 C CA . GLU A 1 164 ? 13.831 -11.215 -8.852 1.00 92.81 164 GLU A CA 1
ATOM 1218 C C . GLU A 1 164 ? 13.742 -10.027 -7.894 1.00 92.81 164 GLU A C 1
ATOM 1220 O O . GLU A 1 164 ? 14.617 -9.164 -7.877 1.00 92.81 164 GLU A O 1
ATOM 1225 N N . LEU A 1 165 ? 12.651 -9.943 -7.127 1.00 91.50 165 LEU A N 1
ATOM 1226 C CA . LEU A 1 165 ? 12.473 -8.873 -6.145 1.00 91.50 165 LEU A CA 1
ATOM 1227 C C . LEU A 1 165 ? 13.571 -8.977 -5.078 1.00 91.50 165 LEU A C 1
ATOM 1229 O O . LEU A 1 165 ? 13.813 -10.061 -4.550 1.00 91.50 165 LEU A O 1
ATOM 1233 N N . GLY A 1 166 ? 14.226 -7.858 -4.771 1.00 90.69 166 GLY A N 1
ATOM 1234 C CA . GLY A 1 166 ? 15.426 -7.832 -3.929 1.00 90.69 166 GLY A CA 1
ATOM 1235 C C . GLY A 1 166 ? 16.727 -7.666 -4.712 1.00 90.69 166 GLY A C 1
ATOM 1236 O O . 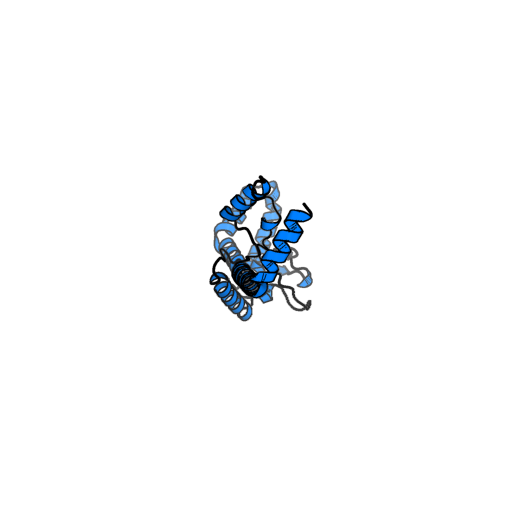GLY A 1 166 ? 17.731 -7.267 -4.126 1.00 90.69 166 GLY A O 1
ATOM 1237 N N . GLU A 1 167 ? 16.717 -7.907 -6.025 1.00 93.00 167 GLU A N 1
ATOM 1238 C CA . GLU A 1 167 ? 17.864 -7.623 -6.885 1.00 93.00 167 GLU A CA 1
ATOM 1239 C C . GLU A 1 167 ? 17.893 -6.131 -7.251 1.00 93.00 167 GLU A C 1
ATOM 1241 O O . GLU A 1 167 ? 16.914 -5.632 -7.813 1.00 93.00 167 GLU A O 1
ATOM 1246 N N . PRO A 1 168 ? 18.996 -5.395 -7.001 1.00 91.06 168 PRO A N 1
ATOM 1247 C CA . PRO A 1 168 ? 19.026 -3.937 -7.156 1.00 91.06 168 PRO A CA 1
ATOM 1248 C C . PRO A 1 168 ? 18.593 -3.442 -8.541 1.00 91.06 168 PRO A C 1
ATOM 1250 O O . PRO A 1 168 ? 17.788 -2.520 -8.647 1.00 91.06 168 PRO A O 1
ATOM 1253 N N . GLY A 1 169 ? 19.075 -4.086 -9.610 1.00 91.62 169 GLY A N 1
ATOM 1254 C CA . GLY A 1 169 ? 18.714 -3.707 -10.979 1.00 91.62 169 GLY A CA 1
ATOM 1255 C C . GLY A 1 169 ? 17.245 -3.975 -11.314 1.00 91.62 169 GLY A C 1
ATOM 1256 O O . GLY A 1 169 ? 16.649 -3.243 -12.099 1.00 91.62 169 GLY A O 1
ATOM 1257 N N . TRP A 1 170 ? 16.640 -5.000 -10.711 1.00 94.12 170 TRP A N 1
ATOM 1258 C CA . TRP A 1 170 ? 15.222 -5.294 -10.908 1.00 94.12 170 TRP A CA 1
ATOM 1259 C C . TRP A 1 170 ? 14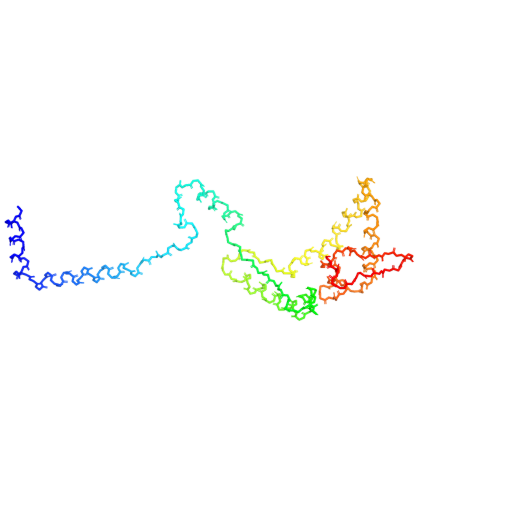.329 -4.379 -10.071 1.00 94.12 170 TRP A C 1
ATOM 1261 O O . TRP A 1 170 ? 13.328 -3.875 -10.577 1.00 94.12 170 TRP A O 1
ATOM 1271 N N . ASN A 1 171 ? 14.725 -4.102 -8.827 1.00 93.12 171 ASN A N 1
ATOM 1272 C CA . ASN A 1 171 ? 14.055 -3.142 -7.957 1.00 93.12 171 ASN A CA 1
ATOM 1273 C C . ASN A 1 171 ? 13.985 -1.757 -8.620 1.00 93.12 171 ASN A C 1
ATOM 1275 O O . ASN A 1 171 ? 12.920 -1.150 -8.625 1.00 93.12 171 ASN A O 1
ATOM 1279 N N . ASP A 1 172 ? 15.071 -1.302 -9.252 1.00 92.00 172 ASP A N 1
ATOM 1280 C CA . ASP A 1 172 ? 15.100 -0.032 -9.988 1.00 92.00 172 ASP A CA 1
ATOM 1281 C C . ASP A 1 172 ? 14.056 0.025 -11.120 1.00 92.00 172 ASP A C 1
ATOM 1283 O O . ASP A 1 172 ? 13.325 1.007 -11.241 1.00 92.00 172 ASP A O 1
ATOM 1287 N N . ILE A 1 173 ? 13.917 -1.051 -11.906 1.00 92.12 173 ILE A N 1
ATOM 1288 C CA . ILE A 1 173 ? 12.902 -1.146 -12.972 1.00 92.12 173 ILE A CA 1
ATOM 1289 C C . ILE A 1 173 ? 11.478 -1.122 -12.411 1.00 92.12 173 ILE A C 1
ATOM 1291 O O . ILE A 1 173 ? 10.579 -0.567 -13.041 1.00 92.12 173 ILE A O 1
ATOM 1295 N N . LEU A 1 174 ? 11.245 -1.770 -11.269 1.00 92.75 174 LEU A N 1
ATOM 1296 C CA . LEU A 1 174 ? 9.908 -1.852 -10.681 1.00 92.75 174 LEU A CA 1
ATOM 1297 C C . LEU A 1 174 ? 9.492 -0.574 -9.947 1.00 92.75 174 LEU A C 1
ATOM 1299 O O . LEU A 1 174 ? 8.291 -0.337 -9.803 1.00 92.75 174 LEU A O 1
ATOM 1303 N N . VAL A 1 175 ? 10.458 0.205 -9.459 1.00 91.94 175 VAL A N 1
ATOM 1304 C CA . VAL A 1 175 ? 10.221 1.407 -8.654 1.00 91.94 175 VAL A CA 1
ATOM 1305 C C . VAL A 1 175 ? 10.195 2.670 -9.512 1.00 91.94 175 VAL A C 1
ATOM 1307 O O . VAL A 1 175 ? 9.291 3.480 -9.325 1.00 91.94 175 VAL A O 1
ATOM 1310 N N . PHE A 1 176 ? 11.130 2.824 -10.454 1.00 92.12 176 PHE A N 1
ATOM 1311 C CA . PHE A 1 176 ? 11.298 4.059 -11.224 1.00 92.12 176 PHE A CA 1
ATOM 1312 C C . PHE A 1 176 ? 10.844 3.938 -12.677 1.00 92.12 176 PHE A C 1
ATOM 1314 O O . PHE A 1 176 ? 11.091 2.932 -13.361 1.00 92.12 176 PHE A O 1
ATOM 1321 N N . GLY A 1 177 ? 10.246 5.022 -13.173 1.00 91.00 177 GLY A N 1
ATOM 1322 C CA . GLY A 1 177 ? 9.889 5.186 -14.577 1.00 91.00 177 GLY A CA 1
ATOM 1323 C C . GLY A 1 177 ? 11.110 5.272 -15.497 1.00 91.00 177 GLY A C 1
ATOM 1324 O O . GLY A 1 177 ? 12.261 5.179 -15.075 1.00 91.00 177 GLY A O 1
ATOM 1325 N N . ASN A 1 178 ? 10.861 5.432 -16.796 1.00 92.56 178 ASN A N 1
ATOM 1326 C CA . ASN A 1 178 ? 11.920 5.672 -17.785 1.00 92.56 178 ASN A CA 1
ATOM 1327 C C . ASN A 1 178 ? 12.306 7.159 -17.884 1.00 92.56 178 ASN A C 1
ATOM 1329 O O . ASN A 1 178 ? 13.118 7.531 -18.729 1.00 92.56 178 ASN A O 1
ATOM 1333 N N . ASP A 1 179 ? 11.717 8.013 -17.050 1.00 91.88 179 ASP A N 1
ATOM 1334 C CA . ASP A 1 179 ? 11.926 9.453 -17.061 1.00 91.88 179 ASP A CA 1
ATOM 1335 C C . ASP A 1 179 ? 13.401 9.813 -16.816 1.00 91.88 179 ASP A C 1
ATOM 1337 O O . ASP A 1 179 ? 14.057 9.290 -15.917 1.00 91.88 179 ASP A O 1
ATOM 1341 N N . GLY A 1 180 ? 13.939 10.707 -17.650 1.00 89.88 180 GLY A N 1
ATOM 1342 C CA . GLY A 1 180 ? 15.323 11.183 -17.547 1.00 89.88 180 GLY A CA 1
ATOM 1343 C C . GLY A 1 180 ? 16.398 10.205 -18.036 1.00 89.88 180 GLY A C 1
ATOM 1344 O O . GLY A 1 180 ? 17.573 10.566 -18.030 1.00 89.88 180 GLY A O 1
ATOM 1345 N N . PHE A 1 181 ? 16.030 8.998 -18.474 1.00 93.25 181 PHE A N 1
ATOM 1346 C CA . PHE A 1 181 ? 16.958 8.100 -19.159 1.00 93.25 181 PHE A CA 1
ATOM 1347 C C . PHE A 1 181 ? 17.119 8.509 -20.623 1.00 93.25 181 PHE A C 1
ATOM 1349 O O . PHE A 1 181 ? 16.135 8.720 -21.328 1.00 93.25 181 PHE A O 1
ATOM 1356 N N . ASP A 1 182 ? 18.363 8.519 -21.096 1.00 92.44 182 ASP A N 1
ATOM 1357 C CA . ASP A 1 182 ? 18.697 8.808 -22.488 1.00 92.44 182 ASP A CA 1
ATOM 1358 C C . ASP A 1 182 ? 19.326 7.582 -23.154 1.00 92.44 182 ASP A C 1
ATOM 1360 O O . ASP A 1 182 ? 20.228 6.945 -22.602 1.00 92.44 182 ASP A O 1
ATOM 1364 N N . LEU A 1 183 ? 18.876 7.263 -24.369 1.00 91.75 183 LEU A N 1
ATOM 1365 C CA . LEU A 1 183 ? 19.436 6.192 -25.193 1.00 91.75 183 LEU A CA 1
ATOM 1366 C C . LEU A 1 183 ? 20.016 6.785 -26.481 1.00 91.75 183 LEU A C 1
ATOM 1368 O O . LEU A 1 183 ? 19.281 7.109 -27.414 1.00 91.75 183 LEU A O 1
ATOM 1372 N N . VAL A 1 184 ? 21.344 6.899 -26.550 1.00 88.75 184 VAL A N 1
ATOM 1373 C CA . VAL A 1 184 ? 22.060 7.468 -27.705 1.00 88.75 184 VAL A CA 1
ATOM 1374 C C . VAL A 1 184 ? 23.002 6.415 -28.273 1.00 88.75 184 VAL A C 1
ATOM 1376 O O . VAL A 1 184 ? 23.812 5.849 -27.551 1.00 88.75 184 VAL A O 1
ATOM 1379 N N . ASP A 1 185 ? 22.871 6.107 -29.566 1.00 86.12 185 ASP A N 1
ATOM 1380 C CA . ASP A 1 185 ? 23.689 5.101 -30.268 1.00 86.12 185 ASP A CA 1
ATOM 1381 C C . ASP A 1 185 ? 23.732 3.710 -29.589 1.00 86.12 185 ASP A C 1
ATOM 1383 O O . ASP A 1 185 ? 24.670 2.934 -29.769 1.00 86.12 185 ASP A O 1
ATOM 1387 N N . GLY A 1 186 ? 22.679 3.366 -28.838 1.00 82.44 186 GLY A N 1
ATOM 1388 C CA . GLY A 1 186 ? 22.566 2.104 -28.098 1.00 82.44 186 GLY A CA 1
ATOM 1389 C C . GLY A 1 186 ? 23.222 2.114 -26.714 1.00 82.44 186 GLY A C 1
ATOM 1390 O O . GLY A 1 186 ? 23.177 1.095 -26.027 1.00 82.44 186 GLY A O 1
ATOM 1391 N N . GLU A 1 187 ? 23.797 3.240 -26.293 1.00 88.81 187 GLU A N 1
ATOM 1392 C CA . GLU A 1 187 ? 24.317 3.453 -24.945 1.00 88.81 187 GLU A CA 1
ATOM 1393 C C . GLU A 1 187 ? 23.251 4.125 -24.073 1.00 88.81 187 GLU A C 1
ATOM 1395 O O . GLU A 1 187 ? 22.714 5.180 -24.418 1.00 88.81 187 GLU A O 1
ATOM 1400 N N . LEU A 1 188 ? 22.915 3.474 -22.956 1.00 92.56 188 LEU A N 1
ATOM 1401 C CA . LEU A 1 188 ? 21.932 3.958 -21.993 1.00 92.56 188 LEU A CA 1
ATOM 1402 C C . LEU A 1 188 ? 22.630 4.808 -20.929 1.00 92.56 188 LEU A C 1
ATOM 1404 O O . LEU A 1 188 ? 23.532 4.328 -20.244 1.00 92.56 188 LEU A O 1
ATOM 1408 N N . THR A 1 189 ? 22.170 6.041 -20.755 1.00 92.81 189 THR A N 1
ATOM 1409 C CA . THR A 1 189 ? 22.615 6.942 -19.690 1.00 92.81 189 THR A CA 1
ATOM 1410 C C . THR A 1 189 ? 21.481 7.139 -18.693 1.00 92.81 189 THR A C 1
ATOM 1412 O O . THR A 1 189 ? 20.381 7.537 -19.071 1.00 92.81 189 THR A O 1
ATOM 1415 N N . ALA A 1 190 ? 21.743 6.832 -17.422 1.00 90.88 190 ALA A N 1
ATOM 1416 C CA . ALA A 1 190 ? 20.785 7.037 -16.341 1.00 90.88 190 ALA A CA 1
ATOM 1417 C C . ALA A 1 190 ? 20.802 8.500 -15.854 1.00 90.88 190 ALA A C 1
ATOM 1419 O O . ALA A 1 190 ? 21.874 9.120 -15.855 1.00 90.88 190 ALA A O 1
ATOM 1420 N N . PRO A 1 191 ? 19.659 9.041 -15.394 1.00 91.06 191 PRO A N 1
ATOM 1421 C CA . PRO A 1 191 ? 19.633 10.320 -14.695 1.00 91.06 191 PRO A CA 1
ATOM 1422 C C . PRO A 1 191 ? 20.384 10.225 -13.357 1.00 91.06 191 PRO A C 1
ATOM 1424 O O . PRO A 1 191 ? 20.668 9.133 -12.852 1.00 91.06 191 PRO A O 1
ATOM 1427 N N . ALA A 1 192 ? 20.706 11.377 -12.764 1.00 87.19 192 ALA A N 1
ATOM 1428 C CA . ALA A 1 192 ? 21.255 11.407 -11.412 1.00 87.19 192 ALA A CA 1
ATOM 1429 C C . ALA A 1 192 ? 20.249 10.808 -10.417 1.00 87.19 192 ALA A C 1
ATOM 1431 O O . ALA A 1 192 ? 19.044 10.963 -10.591 1.00 87.19 192 ALA A O 1
ATOM 1432 N N . ASP A 1 193 ? 20.735 10.165 -9.353 1.00 81.56 193 ASP A N 1
ATOM 1433 C CA . ASP A 1 193 ? 19.873 9.465 -8.386 1.00 81.56 193 ASP A CA 1
ATOM 1434 C C . ASP A 1 193 ? 18.801 10.385 -7.776 1.00 81.56 193 ASP A C 1
ATOM 1436 O O . ASP A 1 193 ? 17.652 9.988 -7.632 1.00 81.56 193 ASP A O 1
ATOM 1440 N N . ALA A 1 194 ? 19.142 11.652 -7.516 1.00 80.62 194 ALA A N 1
ATOM 1441 C CA . ALA A 1 194 ? 18.207 12.651 -6.990 1.00 80.62 194 ALA A CA 1
ATOM 1442 C C . ALA A 1 194 ? 17.113 13.094 -7.986 1.00 80.62 194 ALA A C 1
ATOM 1444 O O . ALA A 1 194 ? 16.134 13.710 -7.570 1.00 80.62 194 ALA A O 1
ATOM 1445 N N . ASP A 1 195 ? 17.292 12.808 -9.278 1.00 83.31 195 ASP A N 1
ATOM 1446 C CA . ASP A 1 195 ? 16.374 13.176 -10.360 1.00 83.31 195 ASP A CA 1
ATOM 1447 C C . ASP A 1 195 ? 15.527 11.978 -10.841 1.00 83.31 195 ASP A C 1
ATOM 1449 O O . ASP A 1 195 ? 14.740 12.129 -11.777 1.00 83.31 195 ASP A O 1
ATOM 1453 N N . ARG A 1 196 ? 15.677 10.789 -10.232 1.00 82.94 196 ARG 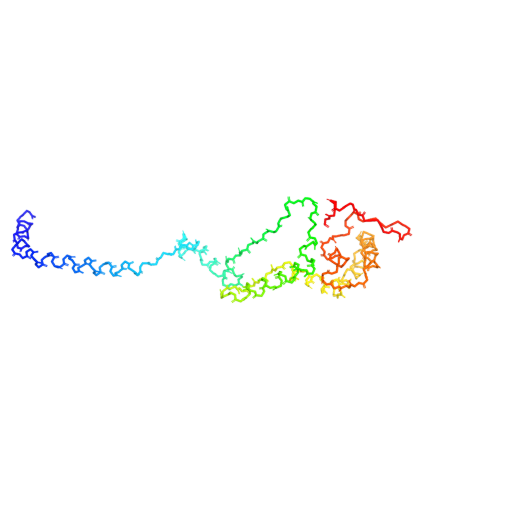A N 1
ATOM 1454 C CA . ARG A 1 196 ? 14.847 9.610 -10.537 1.00 82.94 196 ARG A CA 1
ATOM 1455 C C . ARG A 1 196 ? 13.431 9.796 -9.982 1.00 82.94 196 ARG A C 1
ATOM 1457 O O . ARG A 1 196 ? 13.263 10.276 -8.860 1.00 82.94 196 ARG A O 1
ATOM 1464 N N . VAL A 1 197 ? 12.419 9.411 -10.768 1.00 72.12 197 VAL A N 1
ATOM 1465 C CA . VAL A 1 197 ? 10.984 9.559 -10.442 1.00 72.12 197 VAL A CA 1
ATOM 1466 C C . VAL A 1 197 ? 10.217 8.273 -10.725 1.00 72.12 197 VAL A C 1
ATOM 1468 O O . VAL A 1 197 ? 10.564 7.558 -11.695 1.00 72.12 197 VAL A O 1
#

Mean predicted aligned error: 10.45 Å

Radius of gyration: 33.52 Å; Cα contacts (8 Å, |Δi|>4): 118; chains: 1; bounding box: 73×34×97 Å

Solvent-accessible surface area (backbone atoms only — not comparable to full-atom values): 11952 Å² total; per-residue (Å²): 109,68,70,57,54,54,51,50,52,53,54,48,58,76,40,41,69,60,51,52,52,48,52,50,50,51,50,52,53,51,53,58,52,58,78,70,68,79,81,77,82,54,82,67,64,80,46,60,75,90,36,67,68,44,49,54,46,52,57,43,25,74,76,72,58,75,82,85,88,85,86,85,89,76,72,95,46,97,88,55,60,79,62,56,62,41,30,59,74,42,34,54,49,50,50,53,51,49,57,54,54,57,67,39,88,93,51,88,79,79,86,49,71,68,57,56,47,52,53,50,50,51,28,60,77,42,66,48,43,55,50,55,65,53,42,44,80,72,36,76,89,56,22,64,64,46,51,52,53,51,50,48,51,52,52,57,54,69,72,36,90,53,93,43,92,42,33,70,63,32,37,47,62,74,70,35,62,71,64,68,52,45,74,57,100,86,47,78,44,76,50,57,80,92,66,61,82